Protein AF-A0A371GLZ7-F1 (afdb_monomer_lite)

Secondary structure (DSSP, 8-state):
-HHHHHHHHHHHHHHHHHHHHHH-HHHHHHHHHHHHHHT-SSPPP-HHHHTT-HHHHHHHHHHHHHS-SSSSPSPEE-SS-EEETTEEEPTT-EE---HHHHHT-TTTSSSTTS--GGGGGSS--------HHHHHHHHHHHHHHHHHHHHHHHHTTS-----PPP-PPPBTTTBTHHHH-S-HHHHHHHHHHHH-SEEEEEETTEEEEEE--TTT--

pLDDT: mean 82.97, std 12.97, range [40.31, 97.94]

Structure (mmCIF, N/CA/C/O backbone):
data_AF-A0A371GLZ7-F1
#
_entry.id   AF-A0A371GLZ7-F1
#
loop_
_atom_site.group_PDB
_atom_site.id
_atom_site.type_symbol
_atom_site.label_atom_id
_atom_site.label_alt_id
_atom_site.label_comp_id
_atom_site.label_asym_id
_atom_site.label_entity_id
_atom_site.label_seq_id
_atom_site.pdbx_PDB_ins_code
_atom_site.Cartn_x
_atom_site.Cartn_y
_atom_site.Cartn_z
_atom_site.occupancy
_atom_site.B_iso_or_equiv
_atom_site.auth_seq_id
_atom_site.auth_comp_id
_atom_site.auth_asym_id
_atom_site.auth_atom_id
_atom_site.pdbx_PDB_model_num
ATOM 1 N N . ASP A 1 1 ? 2.679 9.151 -14.944 1.00 66.88 1 ASP A N 1
ATOM 2 C CA . ASP A 1 1 ? 2.854 8.037 -13.988 1.00 66.88 1 ASP A CA 1
ATOM 3 C C . ASP A 1 1 ? 2.387 8.378 -12.578 1.00 66.88 1 ASP A C 1
ATOM 5 O O . ASP A 1 1 ? 1.474 7.714 -12.116 1.00 66.88 1 ASP A O 1
ATOM 9 N N . LEU A 1 2 ? 2.895 9.437 -11.928 1.00 75.50 2 LEU A N 1
ATOM 10 C CA . LEU A 1 2 ? 2.521 9.785 -10.540 1.00 75.50 2 LEU A CA 1
ATOM 11 C C . LEU A 1 2 ? 1.005 9.932 -10.293 1.00 75.50 2 LEU A C 1
ATOM 13 O O . LEU A 1 2 ? 0.488 9.357 -9.343 1.00 75.50 2 LEU A O 1
ATOM 17 N N . PHE A 1 3 ? 0.289 10.674 -11.146 1.00 75.44 3 PHE A N 1
ATOM 18 C CA . PHE A 1 3 ? -1.157 10.888 -10.979 1.00 75.44 3 PHE A CA 1
ATOM 19 C C . PHE A 1 3 ? -1.966 9.595 -11.093 1.00 75.44 3 PHE A C 1
ATOM 21 O O . PHE A 1 3 ? -2.844 9.350 -10.276 1.00 75.44 3 PHE A O 1
ATOM 28 N N . VAL A 1 4 ? -1.641 8.760 -12.081 1.00 74.44 4 VAL A N 1
ATOM 29 C CA . VAL A 1 4 ? -2.331 7.483 -12.301 1.00 74.44 4 VAL A CA 1
ATOM 30 C C . VAL A 1 4 ? -2.062 6.535 -11.132 1.00 74.44 4 VAL A C 1
ATOM 32 O O . VAL A 1 4 ? -2.996 5.984 -10.564 1.00 74.44 4 VAL A O 1
ATOM 35 N N . ALA A 1 5 ? -0.798 6.423 -10.705 1.00 78.81 5 ALA A N 1
ATOM 36 C CA . ALA A 1 5 ? -0.421 5.577 -9.578 1.00 78.81 5 ALA A CA 1
ATOM 37 C C . ALA A 1 5 ? -1.073 6.020 -8.259 1.00 78.81 5 ALA A C 1
ATOM 39 O O . ALA A 1 5 ? -1.459 5.172 -7.470 1.00 78.81 5 ALA A O 1
ATOM 40 N N . GLY A 1 6 ? -1.204 7.328 -8.016 1.00 81.88 6 GLY A N 1
ATOM 41 C CA . GLY A 1 6 ? -1.771 7.850 -6.774 1.00 81.88 6 GLY A CA 1
ATOM 42 C C . GLY A 1 6 ? -3.295 7.762 -6.691 1.00 81.88 6 GLY A C 1
ATOM 43 O O . GLY A 1 6 ? -3.815 7.510 -5.609 1.00 81.88 6 GLY A O 1
ATOM 44 N N . ILE A 1 7 ? -4.024 7.967 -7.794 1.00 84.06 7 ILE A N 1
ATOM 45 C CA . ILE A 1 7 ? -5.497 8.040 -7.776 1.00 84.06 7 ILE A CA 1
ATOM 46 C C . ILE A 1 7 ? -6.115 6.663 -7.524 1.00 84.06 7 ILE A C 1
ATOM 48 O O . ILE A 1 7 ? -6.867 6.494 -6.563 1.00 84.06 7 ILE A O 1
ATOM 52 N N . ASP A 1 8 ? -5.769 5.673 -8.346 1.00 80.50 8 ASP A N 1
ATOM 53 C CA . ASP A 1 8 ? -6.450 4.376 -8.317 1.00 80.50 8 ASP A CA 1
ATOM 54 C C . ASP A 1 8 ? -6.173 3.625 -7.006 1.00 80.50 8 ASP A C 1
ATOM 56 O O . ASP A 1 8 ? -7.085 3.069 -6.387 1.00 80.50 8 ASP A O 1
ATOM 60 N N . THR A 1 9 ? -4.926 3.662 -6.518 1.00 88.94 9 THR A N 1
ATOM 61 C CA . THR A 1 9 ? -4.550 2.947 -5.291 1.00 88.94 9 THR A CA 1
ATOM 62 C C . THR A 1 9 ? -5.148 3.584 -4.043 1.00 88.94 9 THR A C 1
ATOM 64 O O . THR A 1 9 ? -5.581 2.866 -3.140 1.00 88.94 9 THR A O 1
ATOM 67 N N . THR A 1 10 ? -5.185 4.919 -3.964 1.00 91.00 10 THR A N 1
ATOM 68 C CA . THR A 1 10 ? -5.733 5.611 -2.787 1.00 91.00 10 THR A CA 1
ATOM 69 C C . THR A 1 10 ? -7.249 5.498 -2.738 1.00 91.00 10 THR A C 1
ATOM 71 O O . THR A 1 10 ? -7.782 5.186 -1.674 1.00 91.00 10 THR A O 1
ATOM 74 N N . SER A 1 11 ? -7.937 5.653 -3.876 1.00 91.31 11 SER A N 1
ATOM 75 C CA . SER A 1 11 ? -9.394 5.507 -3.955 1.00 91.31 11 SER A CA 1
ATOM 76 C C . SER A 1 11 ? -9.843 4.110 -3.520 1.00 91.31 11 SER A C 1
ATOM 78 O O . SER A 1 11 ? -10.695 3.995 -2.642 1.00 91.31 11 SER A O 1
ATOM 80 N N . SER A 1 12 ? -9.215 3.057 -4.057 1.00 92.00 12 SER A N 1
ATOM 81 C CA . SER A 1 12 ? -9.498 1.666 -3.670 1.00 92.00 12 SER A CA 1
ATOM 82 C C . SER A 1 12 ? -9.239 1.417 -2.179 1.00 92.00 12 SER A C 1
ATOM 84 O O . SER A 1 12 ? -10.060 0.818 -1.487 1.00 92.00 12 SER A O 1
ATOM 86 N N . THR A 1 13 ? -8.136 1.949 -1.638 1.00 94.31 13 THR A N 1
ATOM 87 C CA . THR A 1 13 ? -7.822 1.806 -0.206 1.00 94.31 13 THR A CA 1
ATOM 88 C C . THR A 1 13 ? -8.896 2.451 0.673 1.00 94.31 13 THR A C 1
ATOM 90 O O . THR A 1 13 ? -9.358 1.834 1.630 1.00 94.31 13 THR A O 1
ATOM 93 N N . VAL A 1 14 ? -9.319 3.680 0.360 1.00 95.62 14 VAL A N 1
ATOM 94 C CA . VAL A 1 14 ? -10.354 4.389 1.130 1.00 95.62 14 VAL A CA 1
ATOM 95 C C . VAL A 1 14 ? -11.698 3.665 1.049 1.00 95.62 14 VAL A C 1
ATOM 97 O O . VAL A 1 14 ? -12.383 3.544 2.065 1.00 95.62 14 VAL A O 1
ATOM 100 N N . GLU A 1 15 ? -12.061 3.147 -0.125 1.00 97.06 15 GLU A N 1
ATOM 101 C CA . GLU A 1 15 ? -13.273 2.346 -0.313 1.00 97.06 15 GLU A CA 1
ATOM 102 C C . GLU A 1 15 ? -13.281 1.117 0.607 1.00 97.06 15 GLU A C 1
ATOM 104 O O . GLU A 1 15 ? -14.244 0.909 1.350 1.00 97.06 15 GLU A O 1
ATOM 109 N N . TRP A 1 16 ? -12.186 0.353 0.636 1.00 97.69 16 TRP A N 1
ATOM 110 C CA . TRP A 1 16 ? -12.063 -0.816 1.507 1.00 97.69 16 TRP A CA 1
ATOM 111 C C . TRP A 1 16 ? -12.047 -0.461 2.993 1.00 97.69 16 TRP A C 1
ATOM 113 O O . TRP A 1 16 ? -12.702 -1.153 3.772 1.00 97.69 16 TRP A O 1
ATOM 123 N N . ILE A 1 17 ? -11.384 0.632 3.393 1.00 97.62 17 ILE A N 1
ATOM 124 C CA . ILE A 1 17 ? -11.418 1.115 4.785 1.00 97.62 17 ILE A CA 1
ATOM 125 C C . ILE A 1 17 ? -12.871 1.354 5.204 1.00 97.62 17 ILE A C 1
ATOM 127 O O . ILE A 1 17 ? -13.313 0.881 6.252 1.00 97.62 17 ILE A O 1
ATOM 131 N N . MET A 1 18 ? -13.634 2.071 4.377 1.00 97.56 18 MET A N 1
ATOM 132 C CA . MET A 1 18 ? -15.034 2.369 4.667 1.00 97.56 18 MET A CA 1
ATOM 133 C C . MET A 1 18 ? -15.889 1.101 4.694 1.00 97.56 18 MET A C 1
ATOM 135 O O . MET A 1 18 ? -16.707 0.944 5.601 1.00 97.56 18 MET A O 1
ATOM 139 N N . ALA A 1 19 ? -15.683 0.177 3.754 1.00 97.75 19 ALA A N 1
ATOM 140 C CA . ALA A 1 19 ? -16.401 -1.092 3.714 1.00 97.75 19 ALA A CA 1
ATOM 141 C C . ALA A 1 19 ? -16.150 -1.941 4.972 1.00 97.75 19 ALA A C 1
ATOM 143 O O . ALA A 1 19 ? -17.104 -2.444 5.568 1.00 97.75 19 ALA A O 1
ATOM 144 N N . GLU A 1 20 ? -14.897 -2.069 5.415 1.00 97.94 20 GLU A N 1
ATOM 145 C CA . GLU A 1 20 ? -14.548 -2.847 6.608 1.00 97.94 20 GLU A CA 1
ATOM 146 C C . GLU A 1 20 ? -15.048 -2.192 7.897 1.00 97.94 20 GLU A C 1
ATOM 148 O O . GLU A 1 20 ? -15.603 -2.872 8.760 1.00 97.94 20 GLU A O 1
ATOM 153 N N . LEU A 1 21 ? -14.949 -0.867 8.025 1.00 97.94 21 LEU A N 1
ATOM 154 C CA . LEU A 1 21 ? -15.475 -0.158 9.194 1.00 97.94 21 LEU A CA 1
ATOM 155 C C . LEU A 1 21 ? -17.004 -0.242 9.295 1.00 97.94 21 LEU A C 1
ATOM 157 O O . LEU A 1 21 ? -17.537 -0.357 10.397 1.00 97.94 21 LEU A O 1
ATOM 161 N N . LEU A 1 22 ? -17.721 -0.204 8.168 1.00 97.38 22 LEU A N 1
ATOM 162 C CA . LEU A 1 22 ? -19.179 -0.362 8.153 1.00 97.38 22 LEU A CA 1
ATOM 163 C C . LEU A 1 22 ? -19.615 -1.796 8.481 1.00 97.38 22 LEU A C 1
ATOM 165 O O . LEU A 1 22 ? -20.665 -1.981 9.096 1.00 97.38 22 LEU A O 1
ATOM 169 N N . ARG A 1 23 ? -18.815 -2.803 8.111 1.00 97.31 23 ARG A N 1
ATOM 170 C CA . ARG A 1 23 ? -19.047 -4.211 8.477 1.00 97.31 23 ARG A CA 1
ATOM 171 C C . ARG A 1 23 ? -18.706 -4.514 9.938 1.00 97.31 23 ARG A C 1
ATOM 173 O O . ARG A 1 23 ? -19.299 -5.425 10.507 1.00 97.31 23 ARG A O 1
ATOM 180 N N . ASN A 1 24 ? -17.801 -3.744 10.543 1.00 97.81 24 ASN A N 1
ATOM 181 C CA . ASN A 1 24 ? -17.311 -3.937 11.909 1.00 97.81 24 ASN A CA 1
ATOM 182 C C . ASN A 1 24 ? -17.623 -2.702 12.788 1.00 97.81 24 ASN A C 1
ATOM 184 O O . ASN A 1 24 ? -16.745 -1.869 13.053 1.00 97.81 24 ASN A O 1
ATOM 188 N N . PRO A 1 25 ? -18.884 -2.538 13.240 1.00 97.38 25 PRO A N 1
ATOM 189 C CA . PRO A 1 25 ? -19.345 -1.322 13.916 1.00 97.38 25 PRO A CA 1
ATOM 190 C C . PRO A 1 25 ? -18.650 -1.055 15.260 1.00 97.38 25 PRO A C 1
ATOM 192 O O . PRO A 1 25 ? -18.531 0.101 15.671 1.00 97.38 25 PRO A O 1
ATOM 195 N N . ASP A 1 26 ? -18.159 -2.092 15.938 1.00 97.75 26 ASP A N 1
ATOM 196 C CA . ASP A 1 26 ? -17.345 -1.986 17.151 1.00 97.75 26 ASP A CA 1
ATOM 197 C C . ASP A 1 26 ? -16.009 -1.274 16.874 1.00 97.75 26 ASP A C 1
ATOM 199 O O . ASP A 1 26 ? -15.606 -0.384 17.630 1.00 97.75 26 ASP A O 1
ATOM 203 N N . LYS A 1 27 ? -15.359 -1.592 15.747 1.00 97.75 27 LYS A N 1
ATOM 204 C CA . LYS A 1 27 ? -14.117 -0.942 15.305 1.00 97.75 27 LYS A CA 1
ATOM 205 C C . LYS A 1 27 ? -14.375 0.505 14.917 1.00 97.75 27 LYS A C 1
ATOM 207 O O . LYS A 1 27 ? -13.630 1.388 15.335 1.00 97.75 27 LYS A O 1
ATOM 212 N N . LEU A 1 28 ? -15.468 0.780 14.205 1.00 97.19 28 LEU A N 1
ATOM 213 C CA . LEU A 1 28 ? -15.865 2.152 13.885 1.00 97.19 28 LEU A CA 1
ATOM 214 C C . LEU A 1 28 ? -16.138 2.983 15.149 1.00 97.19 28 LEU A C 1
ATOM 216 O O . LEU A 1 28 ? -15.710 4.135 15.237 1.00 97.19 28 LEU A O 1
ATOM 220 N N . ALA A 1 29 ? -16.816 2.414 16.149 1.00 97.25 29 ALA A N 1
ATOM 221 C CA . ALA A 1 29 ? -17.057 3.086 17.424 1.00 97.25 29 ALA A CA 1
ATOM 222 C C . ALA A 1 29 ? -15.746 3.385 18.169 1.00 97.25 29 ALA A C 1
ATOM 224 O O . ALA A 1 29 ? -15.570 4.488 18.692 1.00 97.25 29 ALA A O 1
ATOM 225 N N . LYS A 1 30 ? -14.802 2.439 18.169 1.00 96.62 30 LYS A N 1
ATOM 226 C CA . LYS A 1 30 ? -13.468 2.613 18.758 1.00 96.62 30 LYS A CA 1
ATOM 227 C C . LYS A 1 30 ? -12.650 3.691 18.0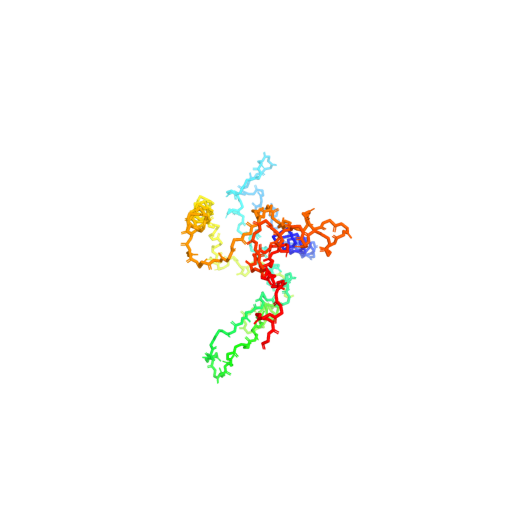43 1.00 96.62 30 LYS A C 1
ATOM 229 O O . LYS A 1 30 ? -12.067 4.534 18.716 1.00 96.62 30 LYS A O 1
ATOM 234 N N . LEU A 1 31 ? -12.679 3.725 16.711 1.00 94.88 31 LEU A N 1
ATOM 235 C CA . LEU A 1 31 ? -12.018 4.757 15.909 1.00 94.88 31 LEU A CA 1
ATOM 236 C C . LEU A 1 31 ? -12.592 6.151 16.184 1.00 94.88 31 LEU A C 1
ATOM 238 O O . LEU A 1 31 ? -11.846 7.102 16.394 1.00 94.88 31 LEU A O 1
ATOM 242 N N . ARG A 1 32 ? -13.923 6.274 16.257 1.00 93.81 32 ARG A N 1
ATOM 243 C CA . ARG A 1 32 ? -14.580 7.533 16.648 1.00 93.81 32 ARG A CA 1
ATOM 244 C C . ARG A 1 32 ? -14.166 7.973 18.049 1.00 93.81 32 ARG A C 1
ATOM 246 O O . ARG A 1 32 ? -13.929 9.156 18.268 1.00 93.81 32 ARG A O 1
ATOM 253 N N . LYS A 1 33 ? -14.078 7.032 18.993 1.00 94.69 33 LYS A N 1
ATOM 254 C CA . LYS A 1 33 ? -13.634 7.316 20.359 1.00 94.69 33 LYS A CA 1
ATOM 255 C C . LYS A 1 33 ? -12.200 7.851 20.382 1.00 94.69 33 LYS A C 1
ATOM 257 O O . LYS A 1 33 ? -11.989 8.877 21.016 1.00 94.69 33 LYS A O 1
ATOM 262 N N . GLU A 1 34 ? -11.263 7.211 19.678 1.00 93.44 34 GLU A N 1
ATOM 263 C CA . GLU A 1 34 ? -9.883 7.710 19.549 1.00 93.44 34 GLU A CA 1
ATOM 264 C C . GLU A 1 34 ? -9.869 9.134 18.982 1.00 93.44 34 GLU A C 1
ATOM 266 O O . GLU A 1 34 ? -9.277 10.033 19.573 1.00 93.44 34 GLU A O 1
ATOM 271 N N . PHE A 1 35 ? -10.599 9.365 17.889 1.00 91.12 35 PHE A N 1
ATOM 272 C CA . PHE A 1 35 ? -10.669 10.678 17.255 1.00 91.12 35 PHE A CA 1
ATOM 273 C C . PHE A 1 35 ? -11.133 11.774 18.229 1.00 91.12 35 PHE A C 1
ATOM 275 O O . PHE A 1 35 ? -10.500 12.822 18.346 1.00 91.12 35 PHE A O 1
ATOM 282 N N . PHE A 1 36 ? -12.214 11.530 18.976 1.00 90.62 36 PHE A N 1
ATOM 283 C CA . PHE A 1 36 ? -12.714 12.502 19.951 1.00 90.62 36 PHE A CA 1
ATOM 284 C C . PHE A 1 36 ? -11.776 12.707 21.145 1.00 90.62 36 PHE A C 1
ATOM 286 O O . PHE A 1 36 ? -11.796 13.791 21.725 1.00 90.62 36 PHE A O 1
ATOM 293 N N . GLN A 1 37 ? -10.987 11.698 21.520 1.00 90.12 37 GLN A N 1
ATOM 294 C CA . GLN A 1 37 ? -10.038 11.781 22.631 1.00 90.12 37 GLN A CA 1
ATOM 295 C C . GLN A 1 37 ? -8.772 12.559 22.259 1.00 90.12 37 GLN A C 1
ATOM 297 O O . GLN A 1 37 ? -8.344 13.407 23.036 1.00 90.12 37 GLN A O 1
ATOM 302 N N . GLU A 1 38 ? -8.205 12.307 21.078 1.00 87.12 38 GLU A N 1
ATOM 303 C CA . GLU A 1 38 ? -6.916 12.884 20.671 1.00 87.12 38 GLU A CA 1
ATOM 304 C C . GLU A 1 38 ? -7.037 14.273 20.028 1.00 87.12 38 GLU A C 1
ATOM 306 O O . GLU A 1 38 ? -6.110 15.081 20.121 1.00 87.12 38 GLU A O 1
ATOM 311 N N . ILE A 1 39 ? -8.161 14.560 19.359 1.00 85.25 39 ILE A N 1
ATOM 312 C CA . ILE A 1 39 ? -8.335 15.780 18.548 1.00 85.25 39 ILE A CA 1
ATOM 313 C C . ILE A 1 39 ? -9.423 16.704 19.112 1.00 85.25 39 ILE A C 1
ATOM 315 O O . ILE A 1 39 ? -9.261 17.922 19.099 1.00 85.25 39 ILE A O 1
ATOM 319 N N . GLY A 1 40 ? -10.523 16.155 19.633 1.00 81.38 40 GLY A N 1
ATOM 320 C CA . GLY A 1 40 ? -11.681 16.941 20.080 1.00 81.38 40 GLY A CA 1
ATOM 321 C C . GLY A 1 40 ? -12.663 17.302 18.951 1.00 81.38 40 GLY A C 1
ATOM 322 O O . GLY A 1 40 ? -12.476 16.942 17.793 1.00 81.38 40 GLY A O 1
ATOM 323 N N . LYS A 1 41 ? -13.779 17.964 19.300 1.00 73.62 41 LYS A N 1
ATOM 324 C CA . LYS A 1 41 ? -14.950 18.136 18.410 1.00 73.62 41 LYS A CA 1
ATOM 325 C C . LYS A 1 41 ? -14.807 19.222 17.333 1.00 73.62 41 LYS A C 1
ATOM 327 O O . LYS A 1 41 ? -15.446 19.093 16.297 1.00 73.62 41 LYS A O 1
ATOM 332 N N . ASP A 1 42 ? -13.974 20.237 17.568 1.00 71.88 42 ASP A N 1
ATOM 333 C CA . ASP A 1 42 ? -13.931 21.473 16.763 1.00 71.88 42 ASP A CA 1
ATOM 334 C C . ASP A 1 42 ? -12.508 21.863 16.312 1.00 71.88 42 ASP A C 1
ATOM 336 O O . ASP A 1 42 ? -12.223 23.025 16.023 1.00 71.88 42 ASP A O 1
ATOM 340 N N . VAL A 1 43 ? -11.586 20.897 16.254 1.00 75.12 43 VAL A N 1
ATOM 341 C CA . VAL A 1 43 ? -10.204 21.136 15.815 1.00 75.12 43 VAL A CA 1
ATOM 342 C C . VAL A 1 43 ? -10.057 20.782 14.339 1.00 75.12 43 VAL A C 1
ATOM 344 O O . VAL A 1 43 ? -10.491 19.725 13.879 1.00 75.12 43 VAL A O 1
ATOM 347 N N . LYS A 1 44 ? -9.413 21.673 13.581 1.00 80.06 44 LYS A N 1
ATOM 348 C CA . LYS A 1 44 ? -9.034 21.400 12.195 1.00 80.06 44 LYS A CA 1
ATOM 349 C C . LYS A 1 44 ? -7.981 20.288 12.178 1.00 80.06 44 LYS A C 1
ATOM 351 O O . LYS A 1 44 ? -6.939 20.407 12.817 1.00 80.06 44 LYS A O 1
ATOM 356 N N . LEU A 1 45 ? -8.257 19.207 11.450 1.00 80.50 45 LEU A N 1
ATOM 357 C CA . LEU A 1 45 ? -7.298 18.119 11.281 1.00 80.50 45 LEU A CA 1
ATOM 358 C C . LEU A 1 45 ? -6.074 18.631 10.507 1.00 80.50 45 LEU A C 1
ATOM 360 O O . LEU A 1 45 ? -6.211 19.227 9.440 1.00 80.50 45 LEU A O 1
ATOM 364 N N . GLU A 1 46 ? -4.889 18.371 11.049 1.00 81.50 46 GLU A N 1
ATOM 365 C CA . GLU A 1 46 ? -3.594 18.708 10.457 1.00 81.50 46 GLU A CA 1
ATOM 366 C C . GLU A 1 46 ? -2.718 17.453 10.506 1.00 81.50 46 GLU A C 1
ATOM 368 O O . GLU A 1 46 ? -2.945 16.572 11.337 1.00 81.50 46 GLU A O 1
ATOM 373 N N . GLU A 1 47 ? -1.716 17.358 9.632 1.00 76.00 47 GLU A N 1
ATOM 374 C CA . GLU A 1 47 ? -0.840 16.181 9.534 1.00 76.00 47 GLU A CA 1
ATOM 375 C C . GLU A 1 47 ? -0.227 15.719 10.873 1.00 76.00 47 GLU A C 1
ATOM 377 O O . GLU A 1 47 ? -0.247 14.513 11.133 1.00 76.00 47 GLU A O 1
ATOM 382 N N . PRO A 1 48 ? 0.227 16.607 11.785 1.00 78.19 48 PRO A N 1
ATOM 383 C CA . PRO A 1 48 ? 0.793 16.180 13.067 1.00 78.19 48 PRO A CA 1
ATOM 384 C C . PRO A 1 48 ? -0.212 15.443 13.960 1.00 78.19 48 PRO A C 1
ATOM 386 O O . PRO A 1 48 ? 0.179 14.633 14.800 1.00 78.19 48 PRO A O 1
ATOM 389 N N . HIS A 1 49 ? -1.512 15.702 13.792 1.00 80.00 49 HIS A N 1
ATOM 390 C CA . HIS A 1 49 ? -2.565 15.025 14.547 1.00 80.00 49 HIS A CA 1
ATOM 391 C C . HIS A 1 49 ? -2.724 13.560 14.119 1.00 80.00 49 HIS A C 1
ATOM 393 O O . HIS A 1 49 ? -3.060 12.722 14.951 1.00 80.00 49 HIS A O 1
ATOM 399 N N . ILE A 1 50 ? -2.428 13.226 12.858 1.00 79.50 50 ILE A N 1
ATOM 400 C CA . ILE A 1 50 ? -2.551 11.860 12.320 1.00 79.50 50 ILE A CA 1
ATOM 401 C C . ILE A 1 50 ? -1.595 10.898 13.039 1.00 79.50 50 ILE A C 1
ATOM 403 O O . ILE A 1 50 ? -1.934 9.735 13.263 1.00 79.50 50 ILE A O 1
ATOM 407 N N . LEU A 1 51 ? -0.429 11.392 13.468 1.00 80.88 51 LEU A N 1
ATOM 408 C CA . LEU A 1 51 ? 0.553 10.602 14.215 1.00 80.88 51 LEU A CA 1
ATOM 409 C C . LEU A 1 51 ? 0.025 10.132 15.580 1.00 80.88 51 LEU A C 1
ATOM 411 O O . LEU A 1 51 ? 0.447 9.086 16.057 1.00 80.88 51 LEU A O 1
ATOM 415 N N . LYS A 1 52 ? -0.926 10.862 16.178 1.00 84.19 52 LYS A N 1
ATOM 416 C CA . LYS A 1 52 ? -1.552 10.499 17.462 1.00 84.19 52 LYS A CA 1
ATOM 417 C C . LYS A 1 52 ? -2.658 9.451 17.320 1.00 84.19 52 LYS A C 1
ATOM 419 O O . LYS A 1 52 ? -2.995 8.780 18.288 1.00 84.19 52 LYS A O 1
ATOM 424 N N . LEU A 1 53 ? -3.220 9.292 16.120 1.00 89.44 53 LEU A N 1
ATOM 425 C CA . LEU A 1 53 ? -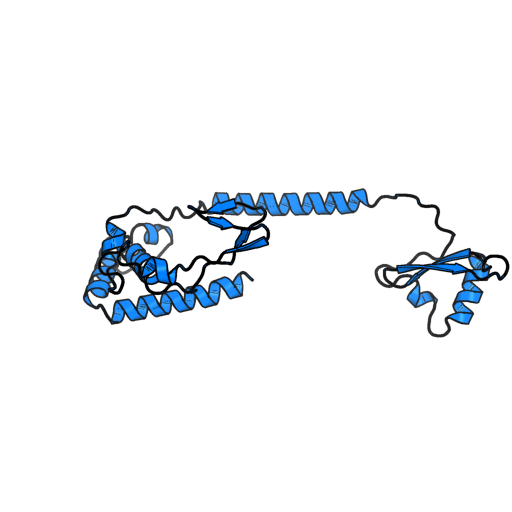4.322 8.367 15.850 1.00 89.44 53 LEU A CA 1
ATOM 426 C C . LEU A 1 53 ? -3.799 6.952 15.561 1.00 89.44 53 LEU A C 1
ATOM 428 O O . LEU A 1 53 ? -3.816 6.468 14.426 1.00 89.44 53 LEU A O 1
ATOM 432 N N . SER A 1 54 ? -3.287 6.293 16.597 1.00 91.50 54 SER A N 1
ATOM 433 C CA . SER A 1 54 ? -2.688 4.955 16.518 1.00 91.50 54 SER A CA 1
ATOM 434 C C . SER A 1 54 ? -3.635 3.887 15.951 1.00 91.50 54 SER A C 1
ATOM 436 O O . SER A 1 54 ? -3.235 3.043 15.146 1.00 91.50 54 SER A O 1
ATOM 438 N N . PHE A 1 55 ? -4.914 3.935 16.315 1.00 94.00 55 PHE A N 1
ATOM 439 C CA . PHE A 1 55 ? -5.935 3.007 15.867 1.00 94.00 55 PHE A CA 1
ATOM 440 C C . PHE A 1 55 ? -6.372 3.310 14.438 1.00 94.00 55 PHE A C 1
ATOM 442 O O . PHE A 1 55 ? -6.580 2.369 13.675 1.00 94.00 55 PHE A O 1
ATOM 449 N N . LEU A 1 56 ? -6.427 4.582 14.025 1.00 93.31 56 LEU A N 1
ATOM 450 C CA . LEU A 1 56 ? -6.579 4.928 12.607 1.00 93.31 56 LEU A CA 1
ATOM 451 C C . LEU A 1 56 ? -5.452 4.319 11.766 1.00 93.31 56 LEU A C 1
ATOM 453 O O . LEU A 1 56 ? -5.718 3.684 10.746 1.00 93.31 56 LEU A O 1
ATOM 457 N N . GLN A 1 57 ? -4.199 4.465 12.198 1.00 91.75 57 GLN A N 1
ATOM 458 C CA . GLN A 1 57 ? -3.060 3.869 11.497 1.00 91.75 57 GLN A CA 1
ATOM 459 C C . GLN A 1 57 ? -3.161 2.341 11.457 1.00 91.75 57 GLN A C 1
ATOM 461 O O . GLN A 1 57 ? -2.889 1.730 10.425 1.00 91.75 57 GLN A O 1
ATOM 466 N N . ALA A 1 58 ? -3.596 1.718 12.553 1.00 93.75 58 ALA A N 1
ATOM 467 C CA . ALA A 1 58 ? -3.825 0.282 12.619 1.00 93.75 58 ALA A CA 1
ATOM 468 C C . ALA A 1 58 ? -4.940 -0.181 11.662 1.00 93.75 58 ALA A C 1
ATOM 470 O O . ALA A 1 58 ? -4.789 -1.205 11.003 1.00 93.75 58 ALA A O 1
ATOM 471 N N . VAL A 1 59 ? -6.023 0.592 11.525 1.00 95.69 59 VAL A N 1
ATOM 472 C CA . VAL A 1 59 ? -7.109 0.349 10.557 1.00 95.69 59 VAL A CA 1
ATOM 473 C C . VAL A 1 59 ? -6.590 0.413 9.122 1.00 95.69 59 VAL A C 1
ATOM 475 O O . VAL A 1 59 ? -6.903 -0.467 8.320 1.00 95.69 59 VAL A O 1
ATOM 478 N N . VAL A 1 60 ? -5.769 1.414 8.794 1.00 94.38 60 VAL A N 1
ATOM 479 C CA . VAL A 1 60 ? -5.152 1.533 7.464 1.00 94.38 60 VAL A CA 1
ATOM 480 C C . VAL A 1 60 ? -4.235 0.337 7.191 1.00 94.38 60 VAL A C 1
ATOM 482 O O . VAL A 1 60 ? -4.351 -0.289 6.139 1.00 94.38 60 VAL A O 1
ATOM 485 N N . LYS A 1 61 ? -3.368 -0.026 8.145 1.00 92.69 61 LYS A N 1
ATOM 486 C CA . LYS A 1 61 ? -2.455 -1.178 8.036 1.00 92.69 61 LYS A CA 1
ATOM 487 C C . LYS A 1 61 ? -3.213 -2.497 7.845 1.00 92.69 61 LYS A C 1
ATOM 489 O O . LYS A 1 61 ? -2.875 -3.258 6.943 1.00 92.69 61 LYS A O 1
ATOM 494 N N . GLU A 1 62 ? -4.260 -2.741 8.632 1.00 95.38 62 GLU A N 1
ATOM 495 C CA . GLU A 1 62 ? -5.095 -3.946 8.507 1.00 95.38 62 GLU A CA 1
ATOM 496 C C . GLU A 1 62 ? -5.821 -3.994 7.166 1.00 95.38 62 GLU A C 1
ATOM 498 O O . GLU A 1 62 ? -5.867 -5.041 6.522 1.00 95.38 62 GLU A O 1
ATOM 503 N N . THR A 1 63 ? -6.331 -2.850 6.701 1.00 95.50 63 THR A N 1
ATOM 504 C CA . THR A 1 63 ? -6.993 -2.780 5.396 1.00 95.50 63 THR A CA 1
ATOM 505 C C . THR A 1 63 ? -6.016 -3.088 4.270 1.00 95.50 63 THR A C 1
ATOM 507 O O . THR A 1 63 ? -6.359 -3.854 3.384 1.00 95.50 63 THR A O 1
ATOM 510 N N . LEU A 1 64 ? -4.791 -2.558 4.304 1.00 93.25 64 LEU A N 1
ATOM 511 C CA . LEU A 1 64 ? -3.774 -2.860 3.290 1.00 93.25 64 LEU A CA 1
ATOM 512 C C . LEU A 1 64 ? -3.282 -4.314 3.353 1.00 93.25 64 LEU A C 1
ATOM 514 O O . LEU A 1 64 ? -2.889 -4.863 2.327 1.00 93.25 64 LEU A O 1
ATOM 518 N N . CYS A 1 65 ? -3.313 -4.938 4.534 1.00 93.19 65 CYS A N 1
ATOM 519 C CA . CYS A 1 65 ? -2.989 -6.354 4.705 1.00 93.19 65 CYS A CA 1
ATOM 520 C C . CYS A 1 65 ? -4.044 -7.254 4.036 1.00 93.19 65 CYS A C 1
ATOM 522 O O . CYS A 1 65 ? -3.706 -8.159 3.271 1.00 93.19 65 CYS A O 1
ATOM 524 N N . LEU A 1 66 ? -5.330 -6.969 4.268 1.00 94.12 66 LEU A N 1
ATOM 525 C CA . LEU A 1 66 ? -6.438 -7.736 3.694 1.00 94.12 66 LEU A CA 1
ATOM 526 C C . LEU A 1 66 ? -6.707 -7.382 2.230 1.00 94.12 66 LEU A C 1
ATOM 528 O O . LEU A 1 66 ? -6.936 -8.262 1.404 1.00 94.12 66 LEU A O 1
ATOM 532 N N . HIS A 1 67 ? -6.662 -6.105 1.885 1.00 94.56 67 HIS A N 1
ATOM 533 C CA . HIS A 1 67 ? -7.103 -5.566 0.601 1.00 94.56 67 HIS A CA 1
ATOM 534 C C . HIS A 1 67 ? -6.004 -4.703 -0.029 1.00 94.56 67 HIS A C 1
ATOM 536 O O . HIS A 1 67 ? -6.197 -3.501 -0.227 1.00 94.56 67 HIS A O 1
ATOM 542 N N . PRO A 1 68 ? -4.827 -5.280 -0.346 1.00 92.50 68 PRO A N 1
ATOM 543 C CA . PRO A 1 68 ? -3.789 -4.526 -1.031 1.00 92.50 68 PRO A CA 1
ATOM 544 C C . PRO A 1 68 ? -4.317 -4.072 -2.406 1.00 92.50 68 PRO A C 1
ATOM 546 O O . PRO A 1 68 ? -4.869 -4.896 -3.141 1.00 92.50 68 PRO A O 1
ATOM 549 N N . PRO A 1 69 ? -4.126 -2.797 -2.806 1.00 89.69 69 PRO A N 1
ATOM 550 C CA . PRO A 1 69 ? -4.627 -2.287 -4.088 1.00 89.69 69 PRO A CA 1
ATOM 551 C C . PRO A 1 69 ? -4.098 -3.030 -5.324 1.00 89.69 69 PRO A C 1
ATOM 553 O O . PRO A 1 69 ? -4.697 -2.955 -6.393 1.00 89.69 69 PRO A O 1
ATOM 556 N N . GLY A 1 70 ? -2.981 -3.748 -5.186 1.00 87.94 70 GLY A N 1
ATOM 557 C CA . GLY A 1 70 ? -2.427 -4.627 -6.209 1.00 87.94 70 GLY A CA 1
ATOM 558 C C . GLY A 1 70 ? -2.149 -6.022 -5.655 1.00 87.94 70 GLY A C 1
ATOM 559 O O . GLY A 1 70 ? -1.692 -6.173 -4.524 1.00 87.94 70 GLY A O 1
ATOM 560 N N . LEU A 1 71 ? -2.386 -7.047 -6.480 1.00 86.56 71 LEU A N 1
ATOM 561 C CA . LEU A 1 71 ? -2.080 -8.443 -6.140 1.00 86.56 71 LEU A CA 1
ATOM 562 C C . LEU A 1 71 ? -0.572 -8.657 -5.911 1.00 86.56 71 LEU A C 1
ATOM 564 O O . LEU A 1 71 ? -0.169 -9.377 -4.996 1.00 86.56 71 LEU A O 1
ATOM 568 N N . PHE A 1 72 ? 0.243 -8.001 -6.741 1.00 90.62 72 PHE A N 1
ATOM 569 C CA . PHE A 1 72 ? 1.699 -8.016 -6.679 1.00 90.62 72 PHE A CA 1
ATOM 570 C C . PHE A 1 72 ? 2.248 -6.606 -6.456 1.00 90.62 72 PHE A C 1
ATOM 572 O O . PHE A 1 72 ? 1.619 -5.620 -6.844 1.00 90.62 72 PHE A O 1
ATOM 579 N N . LEU A 1 73 ? 3.455 -6.517 -5.896 1.00 88.38 73 LEU A N 1
ATOM 580 C CA . LEU A 1 73 ? 4.246 -5.285 -5.960 1.00 88.38 73 LEU A CA 1
ATOM 581 C C . LEU A 1 73 ? 4.705 -4.994 -7.395 1.00 88.38 73 LEU A C 1
ATOM 583 O O . LEU A 1 73 ? 4.568 -5.828 -8.296 1.00 88.38 73 LEU A O 1
ATOM 587 N N . ALA A 1 74 ? 5.282 -3.806 -7.593 1.00 87.25 74 ALA A N 1
ATOM 588 C CA . ALA A 1 74 ? 5.944 -3.458 -8.842 1.00 87.25 74 ALA A CA 1
ATOM 589 C C . ALA A 1 74 ? 6.934 -4.573 -9.241 1.00 87.25 74 ALA A C 1
ATOM 591 O O . ALA A 1 74 ? 7.724 -5.008 -8.399 1.00 87.25 74 ALA A O 1
ATOM 592 N N . PRO A 1 75 ? 6.895 -5.065 -10.492 1.00 90.25 75 PRO A N 1
ATOM 593 C CA . PRO A 1 75 ? 7.792 -6.125 -10.910 1.00 90.25 75 PRO A CA 1
ATOM 594 C C . PRO A 1 75 ? 9.256 -5.725 -10.761 1.00 90.25 75 PRO A C 1
ATOM 596 O O . PRO A 1 75 ? 9.672 -4.664 -11.226 1.00 90.25 75 PRO A O 1
ATOM 599 N N . HIS A 1 76 ? 10.042 -6.613 -10.167 1.00 90.31 76 HIS A N 1
ATOM 600 C CA . HIS A 1 76 ? 11.490 -6.476 -10.098 1.00 90.31 76 HIS A CA 1
ATOM 601 C C . HIS A 1 76 ? 12.144 -7.341 -11.178 1.00 90.31 76 HIS A C 1
ATOM 603 O O . HIS A 1 76 ? 11.550 -8.306 -11.663 1.00 90.31 76 HIS A O 1
ATOM 609 N N . LYS A 1 77 ? 13.374 -7.008 -11.570 1.00 92.81 77 LYS A N 1
ATOM 610 C CA . LYS A 1 77 ? 14.155 -7.784 -12.536 1.00 92.81 77 LYS A CA 1
ATOM 611 C C . LYS A 1 77 ? 15.525 -8.093 -11.947 1.00 92.81 77 LYS A C 1
ATOM 613 O O . LYS A 1 77 ? 16.161 -7.207 -11.388 1.00 92.81 77 LYS A O 1
ATOM 618 N N . CYS A 1 78 ? 15.973 -9.337 -12.075 1.00 90.88 78 CYS A N 1
ATOM 619 C CA . CYS A 1 78 ? 17.312 -9.733 -11.653 1.00 90.88 78 CYS A CA 1
ATOM 620 C C . CYS A 1 78 ? 18.363 -9.198 -12.632 1.00 90.88 78 CYS A C 1
ATOM 622 O O . CYS A 1 78 ? 18.394 -9.609 -13.796 1.00 90.88 78 CYS A O 1
ATOM 624 N N . ASP A 1 79 ? 19.251 -8.328 -12.159 1.00 91.19 79 ASP A N 1
ATOM 625 C CA . ASP A 1 79 ? 20.368 -7.809 -12.961 1.00 91.19 79 ASP A CA 1
ATOM 626 C C . ASP A 1 79 ? 21.508 -8.829 -13.118 1.00 91.19 79 ASP A C 1
ATOM 628 O O . ASP A 1 79 ? 22.274 -8.795 -14.090 1.00 91.19 79 ASP A O 1
ATOM 632 N N . GLU A 1 80 ? 21.567 -9.799 -12.208 1.00 91.38 80 GLU A N 1
ATOM 633 C CA . GLU A 1 80 ? 22.526 -10.897 -12.192 1.00 91.38 80 GLU A CA 1
ATOM 634 C C . GLU A 1 80 ? 21.902 -12.190 -11.658 1.00 91.38 80 GLU A C 1
ATOM 636 O O . GLU A 1 80 ? 20.760 -12.206 -11.199 1.00 91.38 80 GLU A O 1
ATOM 641 N N . MET A 1 81 ? 22.632 -13.297 -11.796 1.00 91.81 81 MET A N 1
ATOM 642 C CA . MET A 1 81 ? 22.199 -14.585 -11.263 1.00 91.81 81 MET A CA 1
ATOM 643 C C . MET A 1 81 ? 22.399 -14.584 -9.747 1.00 91.81 81 MET A C 1
ATOM 645 O O . MET A 1 81 ? 23.519 -14.388 -9.284 1.00 91.81 81 MET A O 1
ATOM 649 N N . ILE A 1 82 ? 21.326 -14.822 -8.996 1.00 91.69 82 ILE A N 1
ATOM 650 C CA . ILE A 1 82 ? 21.331 -14.780 -7.529 1.00 91.69 82 ILE A CA 1
ATOM 651 C C . ILE A 1 82 ? 20.667 -16.029 -6.952 1.00 91.69 82 ILE A C 1
ATOM 653 O O . ILE A 1 82 ? 19.759 -16.591 -7.562 1.00 91.69 82 ILE A O 1
ATOM 657 N N . SER A 1 83 ? 21.094 -16.459 -5.768 1.00 89.94 83 SER A N 1
ATOM 658 C CA . SER A 1 83 ? 20.403 -17.495 -4.999 1.00 89.94 83 SER A CA 1
ATOM 659 C C . SER A 1 83 ? 19.367 -16.849 -4.078 1.00 89.94 83 SER A C 1
ATOM 661 O O . SER A 1 83 ? 19.731 -16.050 -3.212 1.00 89.94 83 SER A O 1
ATOM 663 N N . ILE A 1 84 ? 18.090 -17.191 -4.243 1.00 87.75 84 ILE A N 1
ATOM 664 C CA . ILE A 1 84 ? 17.024 -16.828 -3.302 1.00 87.75 84 ILE A CA 1
ATOM 665 C C . ILE A 1 84 ? 16.613 -18.105 -2.571 1.00 87.75 84 ILE A C 1
ATOM 667 O O . ILE A 1 84 ? 16.105 -19.038 -3.195 1.00 87.75 84 ILE A O 1
ATOM 671 N N . SER A 1 85 ? 16.846 -18.145 -1.256 1.00 87.06 85 SER A N 1
ATOM 672 C CA . SER A 1 85 ? 16.728 -19.373 -0.457 1.00 87.06 85 SER A CA 1
ATOM 673 C C . SER A 1 85 ? 17.565 -20.499 -1.087 1.00 87.06 85 SER A C 1
ATOM 675 O O . SER A 1 85 ? 18.752 -20.297 -1.338 1.00 87.06 85 SER A O 1
ATOM 677 N N . ASP A 1 86 ? 16.953 -21.643 -1.400 1.00 89.81 86 ASP A N 1
ATOM 678 C CA . ASP A 1 86 ? 17.633 -22.808 -1.975 1.00 89.81 86 ASP A CA 1
ATOM 679 C C . ASP A 1 86 ? 17.587 -22.838 -3.517 1.00 89.81 86 ASP A C 1
ATOM 681 O O . ASP A 1 86 ? 17.978 -23.827 -4.139 1.00 89.81 86 ASP A O 1
ATOM 685 N N . PHE A 1 87 ? 17.101 -21.768 -4.159 1.00 90.88 87 PHE A N 1
ATOM 686 C CA . PHE A 1 87 ? 16.875 -21.722 -5.604 1.00 90.88 87 PHE A CA 1
ATOM 687 C C . PHE A 1 87 ? 17.774 -20.709 -6.311 1.00 90.88 87 PHE A C 1
ATOM 689 O O . PHE A 1 87 ? 17.939 -19.569 -5.876 1.00 90.88 87 PHE A O 1
ATOM 696 N N . MET A 1 88 ? 18.300 -21.112 -7.468 1.00 92.69 88 MET A N 1
ATOM 697 C CA . MET A 1 88 ? 19.064 -20.241 -8.360 1.00 92.69 88 MET A CA 1
ATOM 698 C C . MET A 1 88 ? 18.126 -19.488 -9.301 1.00 92.69 88 MET A C 1
ATOM 700 O O . MET A 1 88 ? 17.424 -20.091 -10.114 1.00 92.69 88 MET A O 1
ATOM 704 N N . VAL A 1 89 ? 18.150 -18.161 -9.222 1.00 93.62 89 VAL A N 1
ATOM 705 C CA . VAL A 1 89 ? 17.367 -17.270 -10.075 1.00 93.62 89 VAL A CA 1
ATOM 706 C C . VAL A 1 89 ? 18.260 -16.736 -11.195 1.00 93.62 89 VAL A C 1
ATOM 708 O O . VAL A 1 89 ? 19.292 -16.119 -10.918 1.00 93.62 89 VAL A O 1
ATOM 711 N N . PRO A 1 90 ? 17.909 -16.961 -12.473 1.00 94.06 90 PRO A N 1
ATOM 712 C CA . PRO A 1 90 ? 18.744 -16.540 -13.585 1.00 94.06 90 PRO A CA 1
ATOM 713 C C . PRO A 1 90 ? 18.704 -15.022 -13.787 1.00 94.06 90 PRO A C 1
ATOM 715 O O . PRO A 1 90 ? 17.703 -14.349 -13.529 1.00 94.06 90 PRO A O 1
ATOM 718 N N . LYS A 1 91 ? 19.792 -14.488 -14.349 1.00 92.88 91 LYS A N 1
ATOM 719 C CA . LYS A 1 91 ? 19.846 -13.103 -14.822 1.00 92.88 91 LYS A CA 1
ATOM 720 C C . LYS A 1 91 ? 18.688 -12.823 -15.786 1.00 92.88 91 LYS A C 1
ATOM 722 O O . LYS A 1 91 ? 18.374 -13.644 -16.644 1.00 92.88 91 LYS A O 1
ATOM 727 N N . ASN A 1 92 ? 18.111 -11.629 -15.686 1.00 91.88 92 ASN A N 1
ATOM 728 C CA . ASN A 1 92 ? 16.922 -11.153 -16.393 1.00 91.88 92 ASN A CA 1
ATOM 729 C C . ASN A 1 92 ? 15.585 -11.790 -15.986 1.00 91.88 92 ASN A C 1
ATOM 731 O O . ASN A 1 92 ? 14.573 -11.423 -16.586 1.00 91.88 92 ASN A O 1
ATOM 735 N N . ALA A 1 93 ? 15.542 -12.682 -14.993 1.00 92.69 93 ALA A N 1
ATOM 736 C CA . ALA A 1 93 ? 14.273 -13.169 -14.461 1.00 92.69 93 ALA A CA 1
ATOM 737 C C . ALA A 1 93 ? 13.432 -12.013 -13.898 1.00 92.69 93 ALA A C 1
ATOM 739 O O . ALA A 1 93 ? 13.961 -11.102 -13.255 1.00 92.69 93 ALA A O 1
ATOM 740 N N . GLN A 1 94 ? 12.123 -12.064 -14.137 1.00 93.75 94 GLN A N 1
ATOM 741 C CA . GLN A 1 94 ? 11.157 -11.158 -13.526 1.00 93.75 94 GLN A CA 1
ATOM 742 C C . GLN A 1 94 ? 10.696 -11.741 -12.188 1.00 93.75 94 GLN A C 1
ATOM 744 O O . GLN A 1 94 ? 10.296 -12.901 -12.114 1.00 93.75 94 GLN A O 1
ATOM 749 N N . LEU A 1 95 ? 10.734 -10.922 -11.144 1.00 91.00 95 LEU A N 1
ATOM 750 C CA . LEU A 1 95 ? 10.315 -11.262 -9.793 1.00 91.00 95 LEU A CA 1
ATOM 751 C C . LEU A 1 95 ? 9.020 -10.522 -9.455 1.00 91.00 95 LEU A C 1
ATOM 753 O O . LEU A 1 95 ? 8.937 -9.298 -9.578 1.00 91.00 95 LEU A O 1
ATOM 757 N N . LEU A 1 96 ? 8.015 -11.278 -9.014 1.00 92.56 96 LEU A N 1
ATOM 758 C CA . LEU A 1 96 ? 6.719 -10.769 -8.574 1.00 92.56 96 LEU A CA 1
ATOM 759 C C . LEU A 1 96 ? 6.499 -11.160 -7.113 1.00 92.56 96 LEU A C 1
ATOM 761 O O . LEU A 1 96 ? 6.460 -12.344 -6.783 1.00 92.56 96 LEU A O 1
ATOM 765 N N . VAL A 1 97 ? 6.338 -10.169 -6.238 1.00 91.38 97 VAL A N 1
ATOM 766 C CA . VAL A 1 97 ? 6.060 -10.396 -4.813 1.00 91.38 97 VAL A CA 1
ATOM 767 C C . VAL A 1 97 ? 4.551 -10.410 -4.604 1.00 91.38 97 VAL A C 1
ATOM 769 O O . VAL A 1 97 ? 3.904 -9.379 -4.778 1.00 91.38 97 VAL A O 1
ATOM 772 N N . ASN A 1 98 ? 3.987 -11.568 -4.248 1.00 92.88 98 ASN A N 1
ATOM 773 C CA . ASN A 1 98 ? 2.548 -11.742 -4.027 1.00 92.88 98 ASN A CA 1
ATOM 774 C C . ASN A 1 98 ? 2.138 -11.268 -2.626 1.00 92.88 98 ASN A C 1
ATOM 776 O O . ASN A 1 98 ? 2.009 -12.062 -1.694 1.00 92.88 98 ASN A O 1
ATOM 780 N N . VAL A 1 99 ? 1.936 -9.961 -2.477 1.00 91.44 99 VAL A N 1
ATOM 781 C CA . VAL A 1 99 ? 1.548 -9.346 -1.197 1.00 91.44 99 VAL A CA 1
ATOM 782 C C . VAL A 1 99 ? 0.182 -9.808 -0.704 1.00 91.44 99 VAL A C 1
ATOM 784 O O . VAL A 1 99 ? -0.010 -9.938 0.499 1.00 91.44 99 VAL A O 1
ATOM 787 N N . CYS A 1 100 ? -0.741 -10.130 -1.610 1.00 89.44 100 CYS A N 1
ATOM 788 C CA . CYS A 1 100 ? -2.059 -10.650 -1.253 1.00 89.44 100 CYS A CA 1
ATOM 789 C C . CYS A 1 100 ? -1.982 -12.029 -0.585 1.00 89.44 100 CYS A C 1
ATOM 791 O O . CYS A 1 100 ? -2.685 -12.275 0.395 1.00 89.44 100 CYS A O 1
ATOM 793 N N . ALA A 1 101 ? -1.111 -12.912 -1.090 1.00 91.94 101 ALA A N 1
ATOM 794 C CA . ALA A 1 101 ? -0.862 -14.211 -0.472 1.00 91.94 101 ALA A CA 1
ATOM 795 C C . ALA A 1 101 ? -0.174 -14.058 0.889 1.00 91.94 101 ALA A C 1
ATOM 797 O O . ALA A 1 101 ? -0.607 -14.677 1.853 1.00 91.94 101 ALA A O 1
ATOM 798 N N . ILE A 1 102 ? 0.834 -13.182 0.986 1.00 91.00 102 ILE A N 1
ATOM 799 C CA . ILE A 1 102 ? 1.548 -12.911 2.245 1.00 91.00 102 ILE A CA 1
ATOM 800 C C . ILE A 1 102 ? 0.596 -12.347 3.310 1.00 91.00 102 ILE A C 1
ATOM 802 O O . ILE A 1 102 ? 0.637 -12.780 4.458 1.00 91.00 102 ILE A O 1
ATOM 806 N N . GLY A 1 103 ? -0.287 -11.413 2.945 1.00 90.12 103 GLY A N 1
ATOM 807 C CA . GLY A 1 103 ? -1.283 -10.837 3.857 1.00 90.12 103 GLY A CA 1
ATOM 808 C C . GLY A 1 103 ? -2.346 -11.834 4.335 1.00 90.12 103 GLY A C 1
ATOM 809 O O . GLY A 1 103 ? -2.990 -11.603 5.352 1.00 90.12 103 GLY A O 1
ATOM 810 N N . ARG A 1 104 ? -2.513 -12.964 3.632 1.00 90.56 104 ARG A N 1
ATOM 811 C CA . ARG A 1 104 ? -3.485 -14.021 3.960 1.00 90.56 104 ARG A CA 1
ATOM 812 C C . ARG A 1 104 ? -2.855 -15.302 4.508 1.00 90.56 104 ARG A C 1
ATOM 814 O O . ARG A 1 104 ? -3.569 -16.277 4.737 1.00 90.56 104 ARG A O 1
ATOM 821 N N . ASP A 1 105 ? -1.541 -15.320 4.703 1.00 93.31 105 ASP A N 1
ATOM 822 C CA . ASP A 1 105 ? -0.824 -16.512 5.140 1.00 93.31 105 ASP A CA 1
ATOM 823 C C . ASP A 1 105 ?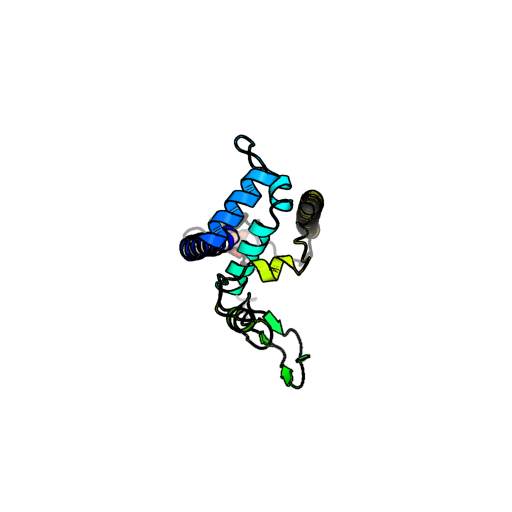 -1.105 -16.803 6.630 1.00 93.31 105 ASP A C 1
ATOM 825 O O . ASP A 1 105 ? -0.705 -16.010 7.489 1.00 93.31 105 ASP A O 1
ATOM 829 N N . PRO A 1 106 ? -1.760 -17.932 6.976 1.00 93.62 106 PRO A N 1
ATOM 830 C CA . PRO A 1 106 ? -2.066 -18.282 8.363 1.00 93.62 106 PRO A CA 1
ATOM 831 C C . PRO A 1 106 ? -0.825 -18.647 9.191 1.00 93.62 106 PRO A C 1
ATOM 833 O O . PRO A 1 106 ? -0.915 -18.718 10.415 1.00 93.62 106 PRO A O 1
ATOM 836 N N . THR A 1 107 ? 0.322 -18.902 8.554 1.00 93.44 107 THR A N 1
ATOM 837 C CA . THR A 1 107 ? 1.593 -19.144 9.253 1.00 93.44 107 THR A CA 1
ATOM 838 C C . THR A 1 107 ? 2.228 -17.849 9.760 1.00 93.44 107 THR A C 1
ATOM 840 O O . THR A 1 107 ? 3.000 -17.882 10.718 1.00 93.44 107 THR A O 1
ATOM 843 N N . ILE A 1 108 ? 1.873 -16.712 9.150 1.00 89.00 108 ILE A N 1
ATOM 844 C CA . ILE A 1 108 ? 2.371 -15.375 9.493 1.00 89.00 108 ILE A CA 1
ATOM 845 C C . ILE A 1 108 ? 1.329 -14.610 10.319 1.00 89.00 108 ILE A C 1
ATOM 847 O O . ILE A 1 108 ? 1.670 -13.965 11.312 1.00 89.00 108 ILE A O 1
ATOM 851 N N . TRP A 1 109 ? 0.055 -14.685 9.927 1.00 90.62 109 TRP A N 1
ATOM 852 C CA . TRP A 1 109 ? -1.031 -13.903 10.511 1.00 90.62 109 TRP A CA 1
ATOM 853 C C . TRP A 1 109 ? -2.049 -14.789 11.225 1.00 90.62 109 TRP A C 1
ATOM 855 O O . TRP A 1 109 ? -2.687 -15.651 10.626 1.00 90.62 109 TRP A O 1
ATOM 865 N N . GLU A 1 110 ? -2.282 -14.517 12.509 1.00 91.75 110 GLU A N 1
ATOM 866 C CA . GLU A 1 110 ? -3.380 -15.137 13.253 1.00 91.75 110 GLU A CA 1
ATOM 867 C C . GLU A 1 110 ? -4.731 -14.667 12.692 1.00 91.75 110 GLU A C 1
ATOM 869 O O . GLU A 1 110 ? -4.969 -13.463 12.603 1.00 91.75 110 GLU A O 1
ATOM 874 N N . ASN A 1 111 ? -5.640 -15.586 12.354 1.00 93.38 111 ASN A N 1
ATOM 875 C CA . ASN A 1 111 ? -6.942 -15.262 11.753 1.00 93.38 111 ASN A CA 1
ATOM 876 C C . ASN A 1 111 ? -6.820 -14.323 10.528 1.00 93.38 111 ASN A C 1
ATOM 878 O O . ASN A 1 111 ? -7.356 -13.212 10.550 1.00 93.38 111 ASN A O 1
ATOM 882 N N . PRO A 1 112 ? -6.133 -14.752 9.452 1.00 93.19 112 PRO A N 1
ATOM 883 C CA . PRO A 1 112 ? -5.712 -13.885 8.343 1.00 93.19 112 PRO A CA 1
ATOM 884 C C . PRO A 1 112 ? -6.864 -13.325 7.501 1.00 93.19 112 PRO A C 1
ATOM 886 O O . PRO A 1 112 ? -6.666 -12.412 6.714 1.00 93.19 112 PRO A O 1
ATOM 889 N N . ASN A 1 113 ? -8.067 -13.886 7.638 1.00 94.12 113 ASN A N 1
ATOM 890 C CA . ASN A 1 113 ? -9.255 -13.458 6.897 1.00 94.12 113 ASN A CA 1
ATOM 891 C C . ASN A 1 113 ? -10.183 -12.556 7.725 1.00 94.12 113 ASN A C 1
ATOM 893 O O . ASN A 1 113 ? -11.242 -12.169 7.237 1.00 94.12 113 ASN A O 1
ATOM 897 N N . MET A 1 114 ? -9.834 -12.260 8.982 1.00 95.25 114 MET A N 1
ATOM 898 C CA . MET A 1 114 ? -10.624 -11.387 9.849 1.00 95.25 114 MET A CA 1
ATOM 899 C C . MET A 1 114 ? -10.010 -9.994 9.919 1.00 95.25 114 MET A C 1
ATOM 901 O O . MET A 1 114 ? -8.812 -9.860 10.151 1.00 95.25 114 MET A O 1
ATOM 905 N N . PHE A 1 115 ? -10.856 -8.969 9.813 1.00 96.88 115 PHE A N 1
ATOM 906 C CA . PHE A 1 115 ? -10.469 -7.579 10.038 1.00 96.88 115 PHE A CA 1
ATOM 907 C C . PHE A 1 115 ? -10.216 -7.324 11.531 1.00 96.88 115 PHE A C 1
ATOM 909 O O . PHE A 1 115 ? -11.142 -7.108 12.316 1.00 96.88 115 PHE A O 1
ATOM 916 N N . MET A 1 116 ? -8.944 -7.357 11.935 1.00 95.44 116 MET A N 1
ATOM 917 C CA . MET A 1 116 ? -8.501 -7.214 13.323 1.00 95.44 116 MET A CA 1
ATOM 918 C C . MET A 1 116 ? -7.388 -6.158 13.465 1.00 95.44 116 MET A C 1
ATOM 920 O O . MET A 1 116 ? -6.242 -6.509 13.758 1.00 95.44 116 MET A O 1
ATOM 924 N N . PRO A 1 117 ? -7.712 -4.850 13.348 1.00 95.00 117 PRO A N 1
ATOM 925 C CA . PRO A 1 117 ? -6.734 -3.761 13.461 1.00 95.00 117 PRO A CA 1
ATOM 926 C C . PRO A 1 117 ? -5.893 -3.801 14.738 1.00 95.00 117 PRO A C 1
ATOM 928 O O . PRO A 1 117 ? -4.743 -3.375 14.748 1.00 95.00 117 PRO A O 1
ATOM 931 N N . GLU A 1 118 ? -6.426 -4.359 15.827 1.00 93.94 118 GLU A N 1
ATOM 932 C CA . GLU A 1 118 ? -5.709 -4.524 17.092 1.00 93.94 118 GLU A CA 1
ATOM 933 C C . GLU A 1 118 ? -4.360 -5.233 16.959 1.00 93.94 118 GLU A C 1
ATOM 935 O O . GLU A 1 118 ? -3.475 -4.988 17.780 1.00 93.94 118 GLU A O 1
ATOM 940 N N . ARG A 1 119 ? -4.169 -6.081 15.940 1.00 92.00 119 ARG A N 1
ATOM 941 C CA . ARG A 1 119 ? -2.879 -6.741 15.716 1.00 92.00 119 ARG A CA 1
ATOM 942 C C . ARG A 1 119 ? -1.765 -5.732 15.449 1.00 92.00 119 ARG A C 1
ATOM 944 O O . ARG A 1 119 ? -0.659 -5.923 15.936 1.00 92.00 119 ARG A O 1
ATOM 951 N N . PHE A 1 120 ? -2.068 -4.627 14.771 1.00 90.75 120 PHE A N 1
ATOM 952 C CA . PHE A 1 120 ? -1.105 -3.580 14.433 1.00 90.75 120 PHE A CA 1
ATOM 953 C C . PHE A 1 120 ? -0.883 -2.559 15.550 1.00 90.75 120 PHE A C 1
ATOM 955 O O . PHE A 1 120 ? 0.016 -1.736 15.430 1.00 90.75 120 PHE A O 1
ATOM 962 N N . LEU A 1 121 ? -1.637 -2.636 16.652 1.00 88.19 121 LEU A N 1
ATOM 963 C CA . LEU A 1 121 ? -1.354 -1.853 17.862 1.00 88.19 121 LEU A CA 1
ATOM 964 C C . LEU A 1 121 ? -0.196 -2.440 18.678 1.00 88.19 121 LEU A C 1
ATOM 966 O O . LEU A 1 121 ? 0.415 -1.735 19.471 1.00 88.19 121 LEU A O 1
ATOM 970 N N . LYS A 1 122 ? 0.082 -3.741 18.519 1.00 71.75 122 LYS A N 1
ATOM 971 C CA . LYS A 1 122 ? 1.163 -4.433 19.241 1.00 71.75 122 LYS A CA 1
ATOM 972 C C . LYS A 1 122 ? 2.538 -4.179 18.628 1.00 71.75 122 LYS A C 1
ATOM 974 O O . LYS A 1 122 ? 3.544 -4.378 19.301 1.00 71.75 122 LYS A O 1
ATOM 979 N N . TYR A 1 123 ? 2.572 -3.789 17.357 1.00 63.09 123 TYR A N 1
ATOM 980 C CA . TYR A 1 123 ? 3.801 -3.589 16.607 1.00 63.09 123 TYR A CA 1
ATOM 981 C C . TYR A 1 123 ? 4.009 -2.102 16.374 1.00 63.09 123 TYR A C 1
ATOM 983 O O . TYR A 1 123 ? 3.284 -1.475 15.600 1.00 63.09 123 TYR A O 1
ATOM 991 N N . ASP A 1 124 ? 5.038 -1.567 17.022 1.00 57.97 124 ASP A N 1
ATOM 992 C CA . ASP A 1 124 ? 5.510 -0.200 16.838 1.00 57.97 124 ASP A CA 1
ATOM 993 C C . ASP A 1 124 ? 6.259 -0.086 15.500 1.00 57.97 124 ASP A C 1
ATOM 995 O O . ASP A 1 124 ? 7.478 0.052 15.422 1.00 57.97 124 ASP A O 1
ATOM 999 N N . ILE A 1 125 ? 5.535 -0.292 14.398 1.00 54.91 125 ILE A N 1
ATOM 1000 C CA . ILE A 1 125 ? 6.049 -0.022 13.056 1.00 54.91 125 ILE A CA 1
ATOM 1001 C C . ILE A 1 125 ? 5.702 1.431 12.776 1.00 54.91 125 ILE A C 1
ATOM 1003 O O . ILE A 1 125 ? 4.661 1.731 12.178 1.00 54.91 125 ILE A O 1
ATOM 1007 N N . ASP A 1 126 ? 6.551 2.321 13.275 1.00 53.97 126 ASP A N 1
ATOM 1008 C CA . ASP A 1 126 ? 6.520 3.737 12.948 1.00 53.97 126 ASP A CA 1
ATOM 1009 C C . ASP A 1 126 ? 6.618 3.892 11.428 1.00 53.97 126 ASP A C 1
ATOM 1011 O O . ASP A 1 126 ? 7.646 3.595 10.809 1.00 53.97 126 ASP A O 1
ATOM 1015 N N . PHE A 1 127 ? 5.561 4.415 10.805 1.00 51.03 127 PHE A N 1
ATOM 1016 C CA . PHE A 1 127 ? 5.736 5.094 9.532 1.00 51.03 127 PHE A CA 1
ATOM 1017 C C . PHE A 1 127 ? 6.465 6.393 9.852 1.00 51.03 127 PHE A C 1
ATOM 1019 O O . PHE A 1 127 ? 5.836 7.426 10.076 1.00 51.03 127 PHE A O 1
ATOM 1026 N N . LYS A 1 128 ? 7.801 6.357 9.895 1.00 49.16 128 LYS A N 1
ATOM 1027 C CA . LYS A 1 128 ? 8.581 7.588 9.781 1.00 49.16 128 LYS A CA 1
ATOM 1028 C C . LYS A 1 128 ? 8.236 8.195 8.429 1.00 49.16 128 LYS A C 1
ATOM 1030 O O . LYS A 1 128 ? 8.809 7.827 7.406 1.00 49.16 128 LYS A O 1
ATOM 1035 N N . VAL A 1 129 ? 7.266 9.105 8.432 1.00 51.75 129 VAL A N 1
ATOM 1036 C CA . VAL A 1 129 ? 7.082 10.076 7.362 1.00 51.75 129 VAL A CA 1
ATOM 1037 C C . VAL A 1 129 ? 8.453 10.716 7.194 1.00 51.75 129 VAL A C 1
ATOM 1039 O O . VAL A 1 129 ? 8.979 11.305 8.140 1.00 51.75 129 VAL A O 1
ATOM 1042 N N . MET A 1 130 ? 9.100 10.481 6.050 1.00 53.09 130 MET A N 1
ATOM 1043 C CA . MET A 1 130 ? 10.402 11.086 5.800 1.00 53.09 130 MET A CA 1
ATOM 1044 C C . MET A 1 130 ? 10.229 12.593 5.910 1.00 53.09 130 MET A C 1
ATOM 1046 O O . MET A 1 130 ? 9.319 13.143 5.291 1.00 53.09 130 MET A O 1
ATOM 1050 N N . ASP A 1 131 ? 11.075 13.223 6.724 1.00 65.06 131 ASP A N 1
ATOM 1051 C CA . ASP A 1 131 ? 11.028 14.655 6.986 1.00 65.06 131 ASP A CA 1
ATOM 1052 C C . ASP A 1 131 ? 10.873 15.405 5.655 1.00 65.06 131 ASP A C 1
ATOM 1054 O O . ASP A 1 131 ? 11.709 15.275 4.753 1.00 65.06 131 ASP A O 1
ATOM 1058 N N . TYR A 1 132 ? 9.758 16.122 5.486 1.00 67.81 132 TYR A N 1
ATOM 1059 C CA . TYR A 1 132 ? 9.405 16.758 4.214 1.00 67.81 132 TYR A CA 1
ATOM 1060 C C . TYR A 1 132 ? 10.517 17.715 3.761 1.00 67.81 132 TYR A C 1
ATOM 1062 O O . TYR A 1 132 ? 10.774 17.861 2.565 1.00 67.81 132 TYR A O 1
ATOM 1070 N N . GLN A 1 133 ? 11.252 18.297 4.716 1.00 69.06 133 GLN A N 1
ATOM 1071 C CA . GLN A 1 133 ? 12.442 19.097 4.439 1.00 69.06 133 GLN A CA 1
ATOM 1072 C C . GLN A 1 133 ? 13.562 18.287 3.777 1.00 69.06 133 GLN A C 1
ATOM 1074 O O . GLN A 1 133 ? 14.178 18.767 2.824 1.00 69.06 133 GLN A O 1
ATOM 1079 N N . ALA A 1 134 ? 13.812 17.057 4.229 1.00 71.62 134 ALA A N 1
ATOM 1080 C CA . ALA A 1 134 ? 14.825 16.180 3.649 1.00 71.62 134 ALA A CA 1
ATOM 1081 C C . ALA A 1 134 ? 14.440 15.739 2.229 1.00 71.62 134 ALA A C 1
ATOM 1083 O O . ALA A 1 134 ? 15.280 15.753 1.328 1.00 71.62 134 ALA A O 1
ATOM 1084 N N . VAL A 1 135 ? 13.162 15.419 1.999 1.00 79.06 135 VAL A N 1
ATOM 1085 C CA . VAL A 1 135 ? 12.646 15.082 0.660 1.00 79.06 135 VAL A CA 1
ATOM 1086 C C . VAL A 1 135 ? 12.775 16.275 -0.287 1.00 79.06 135 VAL A C 1
ATOM 1088 O O . VAL A 1 135 ? 13.273 16.129 -1.404 1.00 79.06 135 VAL A O 1
ATOM 1091 N N . LEU A 1 136 ? 12.393 17.470 0.164 1.00 80.62 136 LEU A N 1
ATOM 1092 C CA . LEU A 1 136 ? 12.493 18.692 -0.629 1.00 80.62 136 LEU A CA 1
ATOM 1093 C C . LEU A 1 136 ? 13.953 19.025 -0.979 1.00 80.62 136 LEU A C 1
ATOM 1095 O O . LEU A 1 136 ? 14.244 19.363 -2.127 1.00 80.62 136 LEU A O 1
ATOM 1099 N N . LEU A 1 137 ? 14.882 18.864 -0.031 1.00 85.50 137 LEU A N 1
ATOM 1100 C CA . LEU A 1 137 ? 16.319 19.030 -0.269 1.00 85.50 137 LEU A CA 1
ATOM 1101 C C . LEU A 1 137 ? 16.844 18.043 -1.318 1.00 85.50 137 LEU A C 1
ATOM 1103 O O . LEU A 1 137 ? 17.569 18.458 -2.220 1.00 85.50 137 LEU A O 1
ATOM 1107 N N . LEU A 1 138 ? 16.451 16.767 -1.254 1.00 86.50 138 LEU A N 1
ATOM 1108 C CA . LEU A 1 138 ? 16.845 15.760 -2.247 1.00 86.50 138 LEU A CA 1
ATOM 1109 C C . LEU A 1 138 ? 16.312 16.079 -3.649 1.00 86.50 138 LEU A C 1
ATOM 1111 O O . LEU A 1 138 ? 17.022 15.904 -4.638 1.00 86.50 138 LEU A O 1
ATOM 1115 N N . ILE A 1 139 ? 15.086 16.595 -3.753 1.00 88.50 139 ILE A N 1
ATOM 1116 C CA . ILE A 1 139 ? 14.523 17.023 -5.038 1.00 88.50 139 ILE A CA 1
ATOM 1117 C C . ILE A 1 139 ? 15.318 18.212 -5.588 1.00 88.50 139 ILE A C 1
ATOM 1119 O O . ILE A 1 139 ? 15.711 18.204 -6.755 1.00 88.50 139 ILE A O 1
ATOM 1123 N N . ILE A 1 140 ? 15.620 19.212 -4.756 1.00 92.88 140 ILE A N 1
ATOM 1124 C CA . ILE A 1 140 ? 16.386 20.398 -5.166 1.00 92.88 140 ILE A CA 1
ATOM 1125 C C . ILE A 1 140 ? 17.804 20.015 -5.623 1.00 92.88 140 ILE A C 1
ATOM 1127 O O . ILE A 1 140 ? 18.272 20.505 -6.658 1.00 92.88 140 ILE A O 1
ATOM 1131 N N . THR A 1 141 ? 18.494 19.114 -4.915 1.00 92.00 141 THR A N 1
ATOM 1132 C CA . THR A 1 141 ? 19.827 18.646 -5.335 1.00 92.00 141 THR A CA 1
ATOM 1133 C C . THR A 1 141 ? 19.762 17.863 -6.645 1.00 92.00 141 THR A C 1
ATOM 1135 O O . THR A 1 141 ? 20.600 18.069 -7.522 1.00 92.00 141 THR A O 1
ATOM 1138 N N . PHE A 1 142 ? 18.727 17.046 -6.847 1.00 94.38 142 PHE A N 1
ATOM 1139 C CA . PHE A 1 142 ? 18.537 16.303 -8.090 1.00 94.38 142 PHE A CA 1
ATOM 1140 C C . PHE A 1 142 ? 18.251 17.219 -9.291 1.00 94.38 142 PHE A C 1
ATOM 1142 O O . PHE A 1 142 ? 18.849 17.058 -10.361 1.00 94.38 142 PHE A O 1
ATOM 1149 N N . VAL A 1 143 ? 17.383 18.223 -9.121 1.00 94.94 143 VAL A N 1
ATOM 1150 C CA . VAL A 1 143 ? 17.073 19.205 -10.174 1.00 94.94 143 VAL A CA 1
ATOM 1151 C C . VAL A 1 143 ? 18.301 20.053 -10.504 1.00 94.94 143 VAL A C 1
ATOM 1153 O O . VAL A 1 143 ? 18.637 20.210 -11.678 1.00 94.94 143 VAL A O 1
ATOM 1156 N N . SER A 1 144 ? 19.019 20.552 -9.496 1.00 93.25 144 SER A N 1
ATOM 1157 C CA . SER A 1 144 ? 20.233 21.351 -9.714 1.00 93.25 144 SER A CA 1
ATOM 1158 C C . SER A 1 144 ? 21.350 20.552 -10.399 1.00 93.25 144 SER A C 1
ATOM 1160 O O . SER A 1 144 ? 21.975 21.063 -11.329 1.00 93.25 144 SER A O 1
ATOM 1162 N N . ALA A 1 145 ? 21.548 19.279 -10.037 1.00 91.94 145 ALA A N 1
ATOM 1163 C CA . ALA A 1 145 ? 22.482 18.386 -10.721 1.00 91.94 145 ALA A CA 1
ATOM 1164 C C . ALA A 1 145 ? 22.072 18.135 -12.181 1.00 91.94 145 ALA A C 1
ATOM 1166 O O . ALA A 1 145 ? 22.914 18.188 -13.079 1.00 91.94 145 ALA A O 1
ATOM 1167 N N . SER A 1 146 ? 20.779 17.929 -12.441 1.00 87.25 146 SER A N 1
ATOM 1168 C CA . SER A 1 146 ? 20.244 17.732 -13.794 1.00 87.25 146 SER A CA 1
ATOM 1169 C C . SER A 1 146 ? 20.453 18.966 -14.678 1.00 87.25 146 SER A C 1
ATOM 1171 O O . SER A 1 146 ? 20.892 18.841 -15.823 1.00 87.25 146 SER A O 1
ATOM 1173 N N . ILE A 1 147 ? 20.224 20.164 -14.130 1.00 92.19 147 ILE A N 1
ATOM 1174 C CA . ILE A 1 147 ? 20.500 21.441 -14.802 1.00 92.19 147 ILE A CA 1
ATOM 1175 C C . ILE A 1 147 ? 22.000 21.587 -15.076 1.00 92.19 147 ILE A C 1
ATOM 1177 O O . ILE A 1 147 ? 22.385 21.934 -16.191 1.00 92.19 147 ILE A O 1
ATOM 1181 N N . LEU A 1 148 ? 22.863 21.268 -14.108 1.00 89.62 148 LEU A N 1
ATOM 1182 C CA . LEU A 1 148 ? 24.315 21.342 -14.280 1.00 89.62 148 LEU A CA 1
ATOM 1183 C C . LEU A 1 148 ? 24.812 20.390 -15.378 1.00 89.62 148 LEU A C 1
ATOM 1185 O O . LEU A 1 148 ? 25.647 20.771 -16.197 1.00 89.62 148 LEU A O 1
ATOM 1189 N N . ILE A 1 149 ? 24.285 19.164 -15.432 1.00 86.62 149 ILE A N 1
ATOM 1190 C CA . ILE A 1 149 ? 24.590 18.189 -16.489 1.00 86.62 149 ILE A CA 1
ATOM 1191 C C . ILE A 1 149 ? 24.106 18.702 -17.847 1.00 86.62 149 ILE A C 1
ATOM 1193 O O . ILE A 1 149 ? 24.826 18.574 -18.837 1.00 86.62 149 ILE A O 1
ATOM 1197 N N . PHE A 1 150 ? 22.920 19.310 -17.910 1.00 84.31 150 PHE A N 1
ATOM 1198 C CA . PHE A 1 150 ? 22.385 19.894 -19.138 1.00 84.31 150 PHE A CA 1
ATOM 1199 C C . PHE A 1 150 ? 23.239 21.068 -19.638 1.00 84.31 150 PHE A C 1
ATOM 1201 O O . PHE A 1 150 ? 23.597 21.103 -20.813 1.00 84.31 150 PHE A O 1
ATOM 1208 N N . ILE A 1 151 ? 23.664 21.967 -18.744 1.00 83.50 151 ILE A N 1
ATOM 1209 C CA . ILE A 1 151 ? 24.596 23.060 -19.060 1.00 83.50 151 ILE A CA 1
ATOM 1210 C C . ILE A 1 151 ? 25.938 22.490 -19.532 1.00 83.50 151 ILE A C 1
ATOM 1212 O O . ILE A 1 151 ? 26.448 22.908 -20.567 1.00 83.50 151 ILE A O 1
ATOM 1216 N N . ARG A 1 152 ? 26.495 21.484 -18.848 1.00 83.12 152 ARG A N 1
ATOM 1217 C CA . ARG A 1 152 ? 27.726 20.809 -19.293 1.00 83.12 152 ARG A CA 1
ATOM 1218 C C . ARG A 1 152 ? 27.571 20.180 -20.674 1.00 83.12 152 ARG A C 1
ATOM 1220 O O . ARG A 1 152 ? 28.490 20.284 -21.475 1.00 83.12 152 ARG A O 1
ATOM 1227 N N . ARG A 1 153 ? 26.422 19.571 -20.985 1.00 76.56 153 ARG A N 1
ATOM 1228 C CA . ARG A 1 153 ? 26.124 19.043 -22.328 1.00 76.56 153 ARG A CA 1
ATOM 1229 C C . ARG A 1 153 ? 26.027 20.146 -23.379 1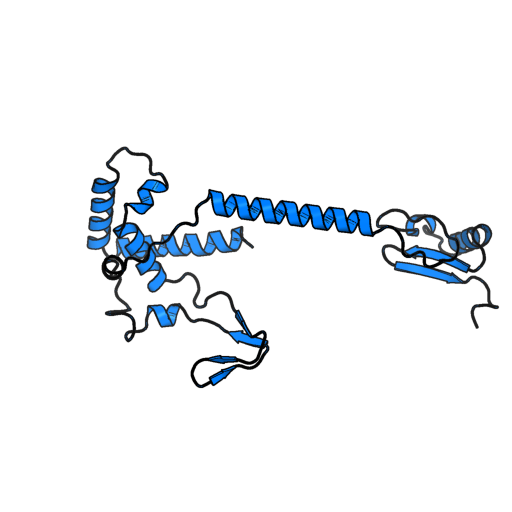.00 76.56 153 ARG A C 1
ATOM 1231 O O . ARG A 1 153 ? 26.504 19.935 -24.488 1.00 76.56 153 ARG A O 1
ATOM 1238 N N . LEU A 1 154 ? 25.455 21.301 -23.039 1.00 73.50 154 LEU A N 1
ATOM 1239 C CA . LEU A 1 154 ? 25.412 22.466 -23.927 1.00 73.50 154 LEU A CA 1
ATOM 1240 C C . LEU A 1 154 ? 26.814 23.027 -24.202 1.00 73.50 154 LEU A C 1
ATOM 1242 O O . LEU A 1 154 ? 27.121 23.361 -25.341 1.00 73.50 154 LEU A O 1
ATOM 1246 N N . PHE A 1 155 ? 27.682 23.086 -23.189 1.00 64.50 155 PHE A N 1
ATOM 1247 C CA . PHE A 1 155 ? 29.049 23.597 -23.339 1.00 64.50 155 PHE A CA 1
ATOM 1248 C C . PHE A 1 155 ? 30.021 22.591 -23.976 1.00 64.50 155 PHE A C 1
ATOM 1250 O O . PHE A 1 155 ? 30.883 23.005 -24.743 1.00 64.50 155 PHE A O 1
ATOM 1257 N N . ASN A 1 156 ? 29.862 21.281 -23.747 1.00 56.47 156 ASN A N 1
ATOM 1258 C CA . ASN A 1 156 ? 30.690 20.242 -24.381 1.00 56.47 156 ASN A CA 1
ATOM 1259 C C . ASN A 1 156 ? 30.334 19.970 -25.855 1.00 56.47 156 ASN A C 1
ATOM 1261 O O . ASN A 1 156 ? 30.966 19.121 -26.478 1.00 56.47 156 ASN A O 1
ATOM 1265 N N . GLN A 1 157 ? 29.351 20.667 -26.440 1.00 52.44 157 GLN A N 1
ATOM 1266 C CA . GLN A 1 157 ? 29.069 20.574 -27.879 1.00 52.44 157 GLN A CA 1
ATOM 1267 C C . GLN A 1 157 ? 30.005 21.419 -28.761 1.00 52.44 157 GLN A C 1
ATOM 1269 O O . GLN A 1 157 ? 29.817 21.477 -29.978 1.00 52.44 157 GLN A O 1
ATOM 1274 N N . THR A 1 158 ? 31.052 22.037 -28.214 1.00 40.31 158 THR A N 1
ATOM 1275 C CA . THR A 1 158 ? 32.057 22.726 -29.028 1.00 40.31 158 THR A CA 1
ATOM 1276 C C . THR A 1 158 ? 33.089 21.751 -29.617 1.00 40.31 158 THR A C 1
ATOM 1278 O O . THR A 1 158 ? 34.191 21.573 -29.120 1.00 40.31 158 THR A O 1
ATOM 1281 N N . SER A 1 159 ? 32.708 21.205 -30.778 1.00 41.31 159 SER A N 1
ATOM 1282 C CA . SER A 1 159 ? 33.563 20.898 -31.937 1.00 41.31 159 SER A CA 1
ATOM 1283 C C . SER A 1 159 ? 34.628 19.793 -31.809 1.00 41.31 159 SER A C 1
ATOM 1285 O O . SER A 1 159 ? 35.820 20.077 -31.696 1.00 41.31 159 SER A O 1
ATOM 1287 N N . GLU A 1 160 ? 34.241 18.550 -32.116 1.00 42.09 160 GLU A N 1
ATOM 1288 C CA . GLU A 1 160 ? 35.106 17.711 -32.959 1.00 42.09 160 GLU A CA 1
ATOM 1289 C C . GLU A 1 160 ? 35.036 18.233 -34.403 1.00 42.09 160 GLU A C 1
ATOM 1291 O O . GLU A 1 160 ? 34.038 18.089 -35.109 1.00 42.09 160 GLU A O 1
ATOM 1296 N N . SER A 1 161 ? 36.110 18.892 -34.839 1.00 47.25 161 SER A N 1
ATOM 1297 C CA . SER A 1 161 ? 36.286 19.365 -36.213 1.00 47.25 161 SER A CA 1
ATOM 1298 C C . SER A 1 161 ? 36.605 18.179 -37.136 1.00 47.25 161 SER A C 1
ATOM 1300 O O . SER A 1 161 ? 37.751 17.981 -37.548 1.00 47.25 161 SER A O 1
ATOM 1302 N N . THR A 1 162 ? 35.601 17.402 -37.532 1.00 47.97 162 THR A N 1
ATOM 1303 C CA . THR A 1 162 ? 35.718 16.619 -38.768 1.00 47.97 162 THR A CA 1
ATOM 1304 C C . THR A 1 162 ? 35.594 17.590 -39.940 1.00 47.97 162 THR A C 1
ATOM 1306 O O . THR A 1 162 ? 34.571 18.264 -40.067 1.00 47.97 162 THR A O 1
ATOM 1309 N N . LYS A 1 163 ? 36.636 17.707 -40.774 1.00 56.38 163 LYS A N 1
ATOM 1310 C CA . LYS A 1 163 ? 36.649 18.570 -41.970 1.00 56.38 163 LYS A CA 1
ATOM 1311 C C . LYS A 1 163 ? 35.599 18.087 -42.975 1.00 56.38 163 LYS A C 1
ATOM 1313 O O . LYS A 1 163 ? 35.896 17.295 -43.864 1.00 56.38 163 LYS A O 1
ATOM 1318 N N . LEU A 1 164 ? 34.364 18.541 -42.805 1.00 59.41 164 LEU A N 1
ATOM 1319 C CA . LEU A 1 164 ? 33.293 18.335 -43.767 1.00 59.41 164 LEU A CA 1
ATOM 1320 C C . LEU A 1 164 ? 33.514 19.262 -44.967 1.00 59.41 164 LEU A C 1
ATOM 1322 O O . LEU A 1 164 ? 34.013 20.380 -44.798 1.00 59.41 164 LEU A O 1
ATOM 1326 N N . PRO A 1 165 ? 33.154 18.822 -46.181 1.00 67.75 165 PRO A N 1
ATOM 1327 C CA . PRO A 1 165 ? 33.230 19.679 -47.347 1.00 67.75 165 PRO A CA 1
ATOM 1328 C C . PRO A 1 165 ? 32.270 20.868 -47.214 1.00 67.75 165 PRO A C 1
ATOM 1330 O O . PRO A 1 165 ? 31.257 20.770 -46.507 1.00 67.75 165 PRO A O 1
ATOM 1333 N N . PRO A 1 166 ? 32.580 21.995 -47.878 1.00 74.81 166 PRO A N 1
ATOM 1334 C CA . PRO A 1 166 ? 31.806 23.221 -47.758 1.00 74.81 166 PRO A CA 1
ATOM 1335 C C . PRO A 1 166 ? 30.343 22.989 -48.151 1.00 74.81 166 PRO A C 1
ATOM 1337 O O . PRO A 1 166 ? 30.021 22.179 -49.019 1.00 74.81 166 PRO A O 1
ATOM 1340 N N . GLY A 1 167 ? 29.441 23.699 -47.486 1.00 79.38 167 GLY A N 1
ATOM 1341 C CA . GLY A 1 167 ? 28.013 23.582 -47.727 1.00 79.38 167 GLY A CA 1
ATOM 1342 C C . GLY A 1 167 ? 27.239 24.729 -47.086 1.00 79.38 167 GLY A C 1
ATOM 1343 O O . GLY A 1 167 ? 27.773 25.432 -46.218 1.00 79.38 167 GLY A O 1
ATOM 1344 N N . PRO A 1 168 ? 25.993 24.954 -47.520 1.00 80.19 168 PRO A N 1
ATOM 1345 C CA . PRO A 1 168 ? 25.145 25.989 -46.953 1.00 80.19 168 PRO A CA 1
ATOM 1346 C C . PRO A 1 168 ? 24.848 25.716 -45.474 1.00 80.19 168 PRO A C 1
ATOM 1348 O O . PRO A 1 168 ? 24.643 24.574 -45.054 1.00 80.19 168 PRO A O 1
ATOM 1351 N N . ARG A 1 169 ? 24.808 26.779 -44.663 1.00 78.38 169 ARG A N 1
ATOM 1352 C CA . ARG A 1 169 ? 24.568 26.661 -43.218 1.00 78.38 169 ARG A CA 1
ATOM 1353 C C . ARG A 1 169 ? 23.132 26.168 -42.964 1.00 78.38 169 ARG A C 1
ATOM 1355 O O . ARG A 1 169 ? 22.200 26.817 -43.430 1.00 78.38 169 ARG A O 1
ATOM 1362 N N . PRO A 1 170 ? 22.933 25.060 -42.231 1.00 78.06 170 PRO A N 1
ATOM 1363 C CA . PRO A 1 170 ? 21.605 24.495 -42.017 1.00 78.06 170 PRO A CA 1
ATOM 1364 C C . PRO A 1 170 ? 20.780 25.315 -41.019 1.00 78.06 170 PRO A C 1
ATOM 1366 O O . PRO A 1 170 ? 21.314 25.823 -40.032 1.00 78.06 170 PRO A O 1
ATOM 1369 N N . PHE A 1 171 ? 19.460 25.359 -41.216 1.00 76.44 171 PHE A N 1
ATOM 1370 C CA . PHE A 1 171 ? 18.532 25.846 -40.193 1.00 76.44 171 PHE A CA 1
ATOM 1371 C C . PHE A 1 171 ? 18.377 24.833 -39.051 1.00 76.44 171 PHE A C 1
ATOM 1373 O O . PHE A 1 171 ? 18.529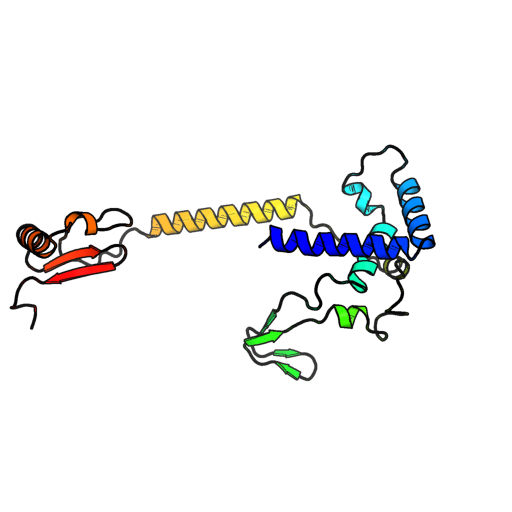 23.621 -39.244 1.00 76.44 171 PHE A O 1
ATOM 1380 N N . SER A 1 172 ? 18.034 25.326 -37.856 1.00 62.00 172 SER A N 1
ATOM 1381 C CA . SER A 1 172 ? 17.730 24.461 -36.711 1.00 62.00 172 SER A CA 1
ATOM 1382 C C . SER A 1 172 ? 16.538 23.546 -37.033 1.00 62.00 172 SER A C 1
ATOM 1384 O O . SER A 1 172 ? 15.549 23.998 -37.609 1.00 62.00 172 SER A O 1
ATOM 1386 N N . ILE A 1 173 ? 16.651 22.258 -36.681 1.00 70.19 173 ILE A N 1
ATOM 1387 C CA . ILE A 1 173 ? 15.653 21.176 -36.849 1.00 70.19 173 ILE A CA 1
ATOM 1388 C C . ILE A 1 173 ? 15.364 20.755 -38.309 1.00 70.19 173 ILE A C 1
ATOM 1390 O O . ILE A 1 173 ? 15.324 19.562 -38.594 1.00 70.19 173 ILE A O 1
ATOM 1394 N N . ILE A 1 174 ? 15.203 21.690 -39.248 1.00 75.56 174 ILE A N 1
ATOM 1395 C CA . ILE A 1 174 ? 14.783 21.400 -40.638 1.00 75.56 174 ILE A CA 1
ATOM 1396 C C . ILE A 1 174 ? 15.984 21.193 -41.585 1.00 75.56 174 ILE A C 1
ATOM 1398 O O . ILE A 1 174 ? 15.874 20.514 -42.610 1.00 75.56 174 ILE A O 1
ATOM 1402 N N . GLY A 1 175 ? 17.157 21.733 -41.248 1.00 83.12 175 GLY A N 1
ATOM 1403 C CA . GLY A 1 175 ? 18.347 21.650 -42.096 1.00 83.12 175 GLY A CA 1
ATOM 1404 C C . GLY A 1 175 ? 18.252 22.530 -43.351 1.00 83.12 175 GLY A C 1
ATOM 1405 O O . GLY A 1 175 ? 17.737 23.644 -43.298 1.00 83.12 175 GLY A O 1
ATOM 1406 N N . ASN A 1 176 ? 18.760 22.040 -44.483 1.00 81.38 176 ASN A N 1
ATOM 1407 C CA . ASN A 1 176 ? 18.758 22.682 -45.804 1.00 81.38 176 ASN A CA 1
ATOM 1408 C C . ASN A 1 176 ? 17.565 22.254 -46.680 1.00 81.38 176 ASN A C 1
ATOM 1410 O O . ASN A 1 176 ? 17.534 22.561 -47.869 1.00 81.38 176 ASN A O 1
ATOM 1414 N N . ILE A 1 177 ? 16.568 21.553 -46.124 1.00 81.00 177 ILE A N 1
ATOM 1415 C CA . ILE A 1 177 ? 15.386 21.103 -46.885 1.00 81.00 177 ILE A CA 1
ATOM 1416 C C . ILE A 1 177 ? 14.653 22.295 -47.524 1.00 81.00 177 ILE A C 1
ATOM 1418 O O . ILE A 1 177 ? 14.251 22.223 -48.684 1.00 81.00 177 ILE A O 1
ATOM 1422 N N . LEU A 1 178 ? 14.543 23.418 -46.805 1.00 78.50 178 LEU A N 1
ATOM 1423 C CA . LEU A 1 178 ? 13.918 24.649 -47.312 1.00 78.50 178 LEU A CA 1
ATOM 1424 C C . LEU A 1 178 ? 14.640 25.225 -48.540 1.00 78.50 178 LEU A C 1
ATOM 1426 O O . LEU A 1 178 ? 14.011 25.824 -49.405 1.00 78.50 178 LEU A O 1
ATOM 1430 N N . GLU A 1 179 ? 15.949 25.011 -48.635 1.00 78.81 179 GLU A N 1
ATOM 1431 C CA . GLU A 1 179 ? 16.793 25.505 -49.725 1.00 78.81 179 GLU A CA 1
ATOM 1432 C C . GLU A 1 179 ? 16.678 24.636 -50.989 1.00 78.81 179 GLU A C 1
ATOM 1434 O O . GLU A 1 179 ? 16.917 25.104 -52.103 1.00 78.81 179 GLU A O 1
ATOM 1439 N N . LEU A 1 180 ? 16.254 23.376 -50.831 1.00 80.88 180 LEU A N 1
ATOM 1440 C CA . LEU A 1 180 ? 16.008 22.453 -51.939 1.00 80.88 180 LEU A CA 1
ATOM 1441 C C . LEU A 1 180 ? 14.657 22.694 -52.623 1.00 80.88 180 LEU A C 1
ATOM 1443 O O . LEU A 1 180 ? 14.539 22.460 -53.830 1.00 80.88 180 LEU A O 1
ATOM 1447 N N . GLY A 1 181 ? 13.669 23.204 -51.880 1.00 77.50 181 GLY A N 1
ATOM 1448 C CA . GLY A 1 181 ? 12.343 23.551 -52.390 1.00 77.50 181 GLY A CA 1
ATOM 1449 C C . GLY A 1 181 ? 11.672 22.419 -53.183 1.00 77.50 181 GLY A C 1
ATOM 1450 O O . GLY A 1 181 ? 11.982 21.241 -53.023 1.00 77.50 181 GLY A O 1
ATOM 1451 N N . THR A 1 182 ? 10.749 22.778 -54.076 1.00 77.00 182 THR A N 1
ATOM 1452 C CA . THR A 1 182 ? 9.999 21.814 -54.905 1.00 77.00 182 THR A CA 1
ATOM 1453 C C . THR A 1 182 ? 10.788 21.275 -56.101 1.00 77.00 182 THR A C 1
ATOM 1455 O O . THR A 1 182 ? 10.405 20.269 -56.687 1.00 77.00 182 THR A O 1
ATOM 1458 N N . ASN A 1 183 ? 11.897 21.924 -56.477 1.00 79.81 183 ASN A N 1
ATOM 1459 C CA . ASN A 1 183 ? 12.698 21.581 -57.655 1.00 79.81 183 ASN A CA 1
ATOM 1460 C C . ASN A 1 183 ? 14.135 21.215 -57.264 1.00 79.81 183 ASN A C 1
ATOM 1462 O O . ASN A 1 183 ? 15.094 21.922 -57.594 1.00 79.81 183 ASN A O 1
ATOM 1466 N N . THR A 1 184 ? 14.271 20.075 -56.587 1.00 80.81 184 THR A N 1
ATOM 1467 C CA . THR A 1 184 ? 15.512 19.600 -55.961 1.00 80.81 184 THR A CA 1
ATOM 1468 C C . THR A 1 184 ? 16.683 19.513 -56.937 1.00 80.81 184 THR A C 1
ATOM 1470 O O . THR A 1 184 ? 17.766 19.989 -56.617 1.00 80.81 184 THR A O 1
ATOM 1473 N N . HIS A 1 185 ? 16.489 18.985 -58.154 1.00 79.75 185 HIS A N 1
ATOM 1474 C CA . HIS A 1 185 ? 17.588 18.847 -59.123 1.00 79.75 185 HIS A CA 1
ATOM 1475 C C . HIS A 1 185 ? 18.200 20.211 -59.495 1.00 79.75 185 HIS A C 1
ATOM 1477 O O . HIS A 1 185 ? 19.417 20.371 -59.494 1.00 79.75 185 HIS A O 1
ATOM 1483 N N . ARG A 1 186 ? 17.358 21.228 -59.731 1.00 83.69 186 ARG A N 1
ATOM 1484 C CA . ARG A 1 186 ? 17.792 22.585 -60.087 1.00 83.69 186 ARG A CA 1
ATOM 1485 C C . ARG A 1 186 ? 18.458 23.282 -58.904 1.00 83.69 186 ARG A C 1
ATOM 1487 O O . ARG A 1 186 ? 19.434 24.006 -59.100 1.00 83.69 186 ARG A O 1
ATOM 1494 N N . ALA A 1 187 ? 17.935 23.073 -57.696 1.00 83.06 187 ALA A N 1
ATOM 1495 C CA . ALA A 1 187 ? 18.531 23.581 -56.465 1.00 83.06 187 ALA A CA 1
ATOM 1496 C C . ALA A 1 187 ? 19.921 22.968 -56.228 1.00 83.06 187 ALA A C 1
ATOM 1498 O O . ALA A 1 187 ? 20.880 23.706 -56.024 1.00 83.06 187 ALA A O 1
ATOM 1499 N N . LEU A 1 188 ? 20.066 21.650 -56.386 1.00 84.69 188 LEU A N 1
ATOM 1500 C CA . LEU A 1 188 ? 21.351 20.956 -56.278 1.00 84.69 188 LEU A CA 1
ATOM 1501 C C . LEU A 1 188 ? 22.357 21.423 -57.336 1.00 84.69 188 LEU A C 1
ATOM 1503 O O . LEU A 1 188 ? 23.513 21.661 -57.002 1.00 84.69 188 LEU A O 1
ATOM 1507 N N . THR A 1 189 ? 21.934 21.646 -58.587 1.00 81.94 189 THR A N 1
ATOM 1508 C CA . THR A 1 189 ? 22.820 22.211 -59.622 1.00 81.94 189 THR A CA 1
ATOM 1509 C C . THR A 1 189 ? 23.291 23.624 -59.269 1.00 81.94 189 THR A C 1
ATOM 1511 O O . THR A 1 189 ? 24.454 23.958 -59.490 1.00 81.94 189 THR A O 1
ATOM 1514 N N . LYS A 1 190 ? 22.413 24.470 -58.710 1.00 85.31 190 LYS A N 1
ATOM 1515 C CA . LYS A 1 190 ? 22.792 25.815 -58.247 1.00 85.31 190 LYS A CA 1
ATOM 1516 C C . LYS A 1 190 ? 23.779 25.748 -57.084 1.00 85.31 190 LYS A C 1
ATOM 1518 O O . LYS A 1 190 ? 24.797 26.429 -57.128 1.00 85.31 190 LYS A O 1
ATOM 1523 N N . LEU A 1 191 ? 23.502 24.912 -56.088 1.00 84.69 191 LEU A N 1
ATOM 1524 C CA . LEU A 1 191 ? 24.361 24.737 -54.919 1.00 84.69 191 LEU A CA 1
ATOM 1525 C C . LEU A 1 191 ? 25.727 24.160 -55.303 1.00 84.69 191 LEU A C 1
ATOM 1527 O O . LEU A 1 191 ? 26.742 24.653 -54.824 1.00 84.69 191 LEU A O 1
ATOM 1531 N N . SER A 1 192 ? 25.780 23.221 -56.251 1.00 83.25 192 SER A N 1
ATOM 1532 C CA . SER A 1 192 ? 27.047 22.666 -56.738 1.00 83.25 192 SER A CA 1
ATOM 1533 C C . SER A 1 192 ? 27.920 23.702 -57.459 1.00 83.25 192 SER A C 1
ATOM 1535 O O . SER A 1 192 ? 29.143 23.649 -57.360 1.00 83.25 192 SER A O 1
ATOM 1537 N N . ARG A 1 193 ? 27.325 24.702 -58.126 1.00 82.94 193 ARG A N 1
ATOM 1538 C CA . ARG A 1 193 ? 28.091 25.829 -58.695 1.00 82.94 193 ARG A CA 1
ATOM 1539 C C . ARG A 1 193 ? 28.695 26.746 -57.631 1.00 82.94 193 ARG A C 1
ATOM 1541 O O . ARG A 1 193 ? 29.700 27.387 -57.909 1.00 82.94 193 ARG A O 1
ATOM 1548 N N . ILE A 1 194 ? 28.076 26.830 -56.453 1.00 81.38 194 ILE A N 1
ATOM 1549 C CA . ILE A 1 194 ? 28.486 27.732 -55.366 1.00 81.38 194 ILE A CA 1
ATOM 1550 C C . ILE A 1 194 ? 29.504 27.052 -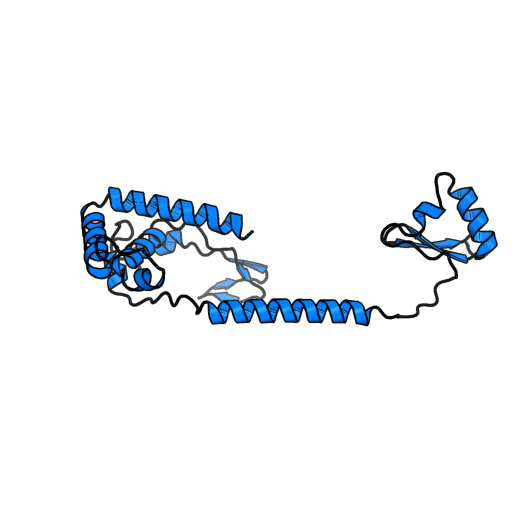54.443 1.00 81.38 194 ILE A C 1
ATOM 1552 O O . ILE A 1 194 ? 30.509 27.656 -54.085 1.00 81.38 194 ILE A O 1
ATOM 1556 N N . TYR A 1 195 ? 29.251 25.796 -54.069 1.00 77.00 195 TYR A N 1
ATOM 1557 C CA . TYR A 1 195 ? 30.024 25.063 -53.061 1.00 77.00 195 TYR A CA 1
ATOM 1558 C C . TYR A 1 195 ? 30.929 23.970 -53.649 1.00 77.00 195 TYR A C 1
ATOM 1560 O O . TYR A 1 195 ? 31.735 23.390 -52.929 1.00 77.00 195 TYR A O 1
ATOM 1568 N N . GLY A 1 196 ? 30.843 23.714 -54.957 1.00 79.62 196 GLY A N 1
ATOM 1569 C CA . GLY A 1 196 ? 31.652 22.726 -55.666 1.00 79.62 196 GLY A CA 1
ATOM 1570 C C . GLY A 1 196 ? 30.940 21.390 -55.897 1.00 79.62 196 GLY A C 1
ATOM 1571 O O . GLY A 1 196 ? 29.782 21.177 -55.536 1.00 79.62 196 GLY A O 1
ATOM 1572 N N . THR A 1 197 ? 31.635 20.455 -56.544 1.00 74.88 197 THR A N 1
ATOM 1573 C CA . THR A 1 197 ? 31.100 19.124 -56.894 1.00 74.88 197 THR A CA 1
ATOM 1574 C C . THR A 1 197 ? 31.006 18.165 -55.708 1.00 74.88 197 THR A C 1
ATOM 1576 O O . THR A 1 197 ? 30.458 17.075 -55.865 1.00 74.88 197 THR A O 1
ATOM 1579 N N . PHE A 1 198 ? 31.553 18.553 -54.556 1.00 81.25 198 PHE A N 1
ATOM 1580 C CA . PHE A 1 198 ? 31.578 17.793 -53.313 1.00 81.25 198 PHE A CA 1
ATOM 1581 C C . PHE A 1 198 ? 31.136 18.732 -52.187 1.00 81.25 198 PHE A C 1
ATOM 1583 O O . PHE A 1 198 ? 31.901 19.605 -51.782 1.00 81.25 198 PHE A O 1
ATOM 1590 N N . MET A 1 199 ? 29.884 18.607 -51.743 1.00 85.06 199 MET A N 1
ATOM 1591 C CA . MET A 1 199 ? 29.272 19.535 -50.784 1.00 85.06 199 MET A CA 1
ATOM 1592 C C . MET A 1 199 ? 28.430 18.808 -49.734 1.00 85.06 199 MET A C 1
ATOM 1594 O O . MET A 1 199 ? 27.881 17.735 -49.994 1.00 85.06 199 MET A O 1
ATOM 1598 N N . THR A 1 200 ? 28.303 19.412 -48.553 1.00 83.81 200 THR A N 1
ATOM 1599 C CA . THR A 1 200 ? 27.493 18.875 -47.447 1.00 83.81 200 THR A CA 1
ATOM 1600 C C . THR A 1 200 ? 26.119 19.541 -47.399 1.00 83.81 200 THR A C 1
ATOM 1602 O O . THR A 1 200 ? 26.031 20.766 -47.436 1.00 83.81 200 THR A O 1
ATOM 1605 N N . LEU A 1 201 ? 25.051 18.757 -47.242 1.00 85.31 201 LEU A N 1
ATOM 1606 C CA . LEU A 1 201 ? 23.691 19.236 -46.975 1.00 85.31 201 LEU A CA 1
ATOM 1607 C C . LEU A 1 201 ? 23.100 18.523 -45.763 1.00 85.31 201 LEU A C 1
ATOM 1609 O O . LEU A 1 201 ? 23.322 17.331 -45.569 1.00 85.31 201 LEU A O 1
ATOM 1613 N N . LYS A 1 202 ? 22.300 19.222 -44.958 1.00 79.25 202 LYS A N 1
ATOM 1614 C CA . LYS A 1 202 ? 21.586 18.608 -43.836 1.00 79.25 202 LYS A CA 1
ATOM 1615 C C . LYS A 1 202 ? 20.114 18.415 -44.190 1.00 79.25 202 LYS A C 1
ATOM 1617 O O . LYS A 1 202 ? 19.397 19.391 -44.373 1.00 79.25 202 LYS A O 1
ATOM 1622 N N . LEU A 1 203 ? 19.645 17.177 -44.283 1.00 80.69 203 LEU A N 1
ATOM 1623 C CA . LEU A 1 203 ? 18.236 16.862 -44.523 1.00 80.69 203 LEU A CA 1
ATOM 1624 C C . LEU A 1 203 ? 17.601 16.467 -43.185 1.00 80.69 203 LEU A C 1
ATOM 1626 O O . LEU A 1 203 ? 17.743 15.333 -42.730 1.00 80.69 203 LEU A O 1
ATOM 1630 N N . GLY A 1 204 ? 16.977 17.434 -42.502 1.00 74.62 204 GLY A N 1
ATOM 1631 C CA . GLY A 1 204 ? 16.491 17.258 -41.131 1.00 74.62 204 GLY A CA 1
ATOM 1632 C C . GLY A 1 204 ? 17.644 17.004 -40.154 1.00 74.62 204 GLY A C 1
ATOM 1633 O O . GLY A 1 204 ? 18.508 17.862 -39.960 1.00 74.62 204 GLY A O 1
ATOM 1634 N N . SER A 1 205 ? 17.684 15.807 -39.564 1.00 68.88 205 SER A N 1
ATOM 1635 C CA . SER A 1 205 ? 18.748 15.377 -38.640 1.00 68.88 205 SER A CA 1
ATOM 1636 C C . SER A 1 205 ? 19.907 14.637 -39.320 1.00 68.88 205 SER A C 1
ATOM 1638 O O . SER A 1 205 ? 20.877 14.304 -38.643 1.00 68.88 205 SER A O 1
ATOM 1640 N N . ILE A 1 206 ? 19.838 14.386 -40.633 1.00 74.81 206 ILE A N 1
ATOM 1641 C CA . ILE A 1 206 ? 20.821 13.569 -41.361 1.00 74.81 206 ILE A CA 1
ATOM 1642 C C . ILE A 1 206 ? 21.764 14.461 -42.177 1.00 74.81 206 ILE A C 1
ATOM 1644 O O . ILE A 1 206 ? 21.323 15.279 -42.986 1.00 74.81 206 ILE A O 1
ATOM 1648 N N . THR A 1 207 ? 23.073 14.274 -42.005 1.00 76.69 207 THR A N 1
ATOM 1649 C CA . THR A 1 207 ? 24.104 14.905 -42.842 1.00 76.69 207 THR A CA 1
ATOM 1650 C C . THR A 1 207 ? 24.298 14.083 -44.114 1.00 76.69 207 THR A C 1
ATOM 1652 O O . THR A 1 207 ? 24.694 12.924 -44.055 1.00 76.69 207 THR A O 1
ATOM 1655 N N . THR A 1 208 ? 24.012 14.680 -45.266 1.00 79.88 208 THR A N 1
ATOM 1656 C CA . THR A 1 208 ? 24.095 14.057 -46.591 1.00 79.88 208 THR A CA 1
ATOM 1657 C C . THR A 1 208 ? 25.213 14.712 -47.396 1.00 79.88 208 THR A C 1
ATOM 1659 O O . THR A 1 208 ? 25.237 15.933 -47.551 1.00 79.88 208 THR A O 1
ATOM 1662 N N . ILE A 1 209 ? 26.133 13.910 -47.929 1.00 80.81 209 ILE A N 1
ATOM 1663 C CA . ILE A 1 209 ? 27.180 14.383 -48.844 1.00 80.81 209 ILE A CA 1
ATOM 1664 C C . ILE A 1 209 ? 26.665 14.222 -50.271 1.00 80.81 209 ILE A C 1
ATOM 1666 O O . ILE A 1 209 ? 26.277 13.127 -50.674 1.00 80.81 209 ILE A O 1
ATOM 1670 N N . VAL A 1 210 ? 26.654 15.313 -51.035 1.00 79.69 210 VAL A N 1
ATOM 1671 C CA . VAL A 1 210 ? 26.218 15.306 -52.433 1.00 79.69 210 VAL A CA 1
ATOM 1672 C C . VAL A 1 210 ? 27.433 15.380 -53.348 1.00 79.69 210 VAL A C 1
ATOM 1674 O O . VAL A 1 210 ? 28.243 16.304 -53.254 1.00 79.69 210 VAL A O 1
ATOM 1677 N N . ILE A 1 211 ? 27.521 14.410 -54.261 1.00 80.44 211 ILE A N 1
ATOM 1678 C CA . ILE A 1 211 ? 28.583 14.285 -55.261 1.00 80.44 211 ILE A CA 1
ATOM 1679 C C . ILE A 1 211 ? 27.970 14.542 -56.640 1.00 80.44 211 ILE A C 1
ATOM 1681 O O . ILE A 1 211 ? 27.065 13.830 -57.060 1.00 80.44 211 ILE A O 1
ATOM 1685 N N . SER A 1 212 ? 28.444 15.575 -57.339 1.00 70.62 212 SER A N 1
ATOM 1686 C CA . SER A 1 212 ? 27.908 16.000 -58.649 1.00 70.62 212 SER A CA 1
ATOM 1687 C C . SER A 1 212 ? 28.872 15.763 -59.824 1.00 70.62 212 SER A C 1
ATOM 1689 O O . SER A 1 212 ? 28.641 16.277 -60.915 1.00 70.62 212 SER A O 1
ATOM 1691 N N . SER A 1 213 ? 29.957 15.002 -59.624 1.00 74.38 213 SER A N 1
ATOM 1692 C CA . SER A 1 213 ? 30.938 14.659 -60.668 1.00 74.38 213 SER A CA 1
ATOM 1693 C C . SER A 1 213 ? 31.033 13.149 -60.887 1.00 74.38 213 SER A C 1
ATOM 1695 O O . SER A 1 213 ? 31.185 12.387 -59.934 1.00 74.38 213 SER A O 1
ATOM 1697 N N . LEU A 1 214 ? 31.024 12.729 -62.157 1.00 61.84 214 LEU A N 1
ATOM 1698 C CA . LEU A 1 214 ? 31.142 11.325 -62.571 1.00 61.84 214 LEU A CA 1
ATOM 1699 C C . LEU A 1 214 ? 32.523 10.723 -62.252 1.00 61.84 214 LEU A C 1
ATOM 1701 O O . LEU A 1 214 ? 32.651 9.514 -62.104 1.00 61.84 214 LEU A O 1
ATOM 1705 N N . GLN A 1 215 ? 33.558 11.560 -62.132 1.00 59.66 215 GLN A N 1
ATOM 1706 C CA . GLN A 1 215 ? 34.926 11.116 -61.833 1.00 59.66 215 GLN A CA 1
ATOM 1707 C C . GLN A 1 215 ? 35.089 10.621 -60.390 1.00 59.66 215 GLN A C 1
ATOM 1709 O O . GLN A 1 215 ? 36.006 9.858 -60.114 1.00 59.66 215 GLN A O 1
ATOM 1714 N N . VAL A 1 216 ? 34.202 11.057 -59.492 1.00 60.44 216 VAL A N 1
ATOM 1715 C CA . VAL A 1 216 ? 34.224 10.731 -58.057 1.00 60.44 216 VAL A CA 1
ATOM 1716 C C . VAL A 1 216 ? 33.166 9.672 -57.707 1.00 60.44 216 VAL A C 1
ATOM 1718 O O . VAL A 1 216 ? 33.193 9.110 -56.623 1.00 60.44 216 VAL A O 1
ATOM 1721 N N . ALA A 1 217 ? 32.232 9.391 -58.622 1.00 56.72 217 ALA A N 1
ATOM 1722 C CA . ALA A 1 217 ? 31.128 8.446 -58.433 1.00 56.72 217 ALA A CA 1
ATOM 1723 C C . ALA A 1 217 ? 31.427 7.015 -58.943 1.00 56.72 217 ALA A C 1
ATOM 1725 O O . ALA A 1 217 ? 30.498 6.218 -59.073 1.00 56.72 217 ALA A O 1
ATOM 1726 N N . LYS A 1 218 ? 32.690 6.716 -59.276 1.00 45.44 218 LYS A N 1
ATOM 1727 C CA . LYS A 1 218 ? 33.185 5.367 -59.595 1.00 45.44 218 LYS A CA 1
ATOM 1728 C C . LYS A 1 218 ? 33.748 4.709 -58.346 1.00 45.44 218 LYS A C 1
ATOM 1730 O O . LYS A 1 218 ? 33.508 3.494 -58.200 1.00 45.44 218 LYS A O 1
#

Organism: Mucuna pruriens (NCBI:txid157652)

Foldseek 3Di:
DVVVVPPQQVVQLVVLLVVQCVVVVVLVVVQVVQCCVQANDDHDDDPVSVQSSQSVVLSSVLSCLQPPSDQWDDKDFACAWDDDPNDIDHHGDIDTHRSNCVSQPCVNDPPSNDRDSVVSSVDPPDPPPPDVVVVVVVVVVVVVVVVVVVVVVVVVPPDPPPPAQAFDAADPQQWCPVQCPPPNVVSVVVRCVVRNQWYWTDHRPDIDIHGNDPVVVD

Sequence (218 aa):
DLFVAGIDTTSSTVEWIMAELLRNPDKLAKLRKEFFQEIGKDVKLEEPHILKLSFLQAVVKETLCLHPPGLFLAPHKCDEMISISDFMVPKNAQLLVNVCAIGRDPTIWENPNMFMPERFLKYDIDFKVMDYQAVLLLIITFVSASILIFIRRLFNQTSESTKLPPGPRPFSIIGNILELGTNTHRALTKLSRIYGTFMTLKLGSITTIVISSLQVAK

InterPro domains:
  IPR001128 Cytochrome P450 [PF00067] (1-125)
  IPR001128 Cytochrome P450 [PF00067] (165-218)
  IPR001128 Cytochrome P450 [PR00385] (5-22)
  IPR001128 Cytochrome P450 [PR00385] (58-69)
  IPR002401 Cytochrome P450, E-class, group I [PR00463] (14-40)
  IPR002401 Cytochrome P450, E-class, group I [PR00463] (98-122)
  IPR036396 Cytochrome P450 superfamily [G3DSA:1.10.630.10] (1-142)
  IPR036396 Cytochrome P450 superfamily [G3DSA:1.10.630.10] (150-218)
  IPR036396 Cytochrome P450 superfamily [SSF48264] (1-132)
  IPR036396 Cytochrome P450 superfamily [SSF48264] (161-218)

Radius of gyration: 32.67 Å; chains: 1; bounding box: 56×50×85 Å

=== Feature glossary ===
The record interleaves many kinds of information about one protein. Here is each kind framed as the question it answers.

Q: What known structures does this most resemble?
A: Structural nearest neighbors (via Foldseek easy-search vs the PDB). Reported per hit: target PDB id, E-value, and alignment TM-score. A TM-score above ~0.5 is the conventional threshold for 'same fold'.

Q: Where is each backbone atom in 3D?
A: The mmCIF table is the protein's shape written out atom by atom. For each backbone N, Cα, C, and carbonyl O, it records an (x, y, z) coordinate triple in Å plus the residue type, chain letter, and residue number.

Q: What are the backbone torsion angles?
A: The φ/ψ torsion pair specifies the backbone conformation at each residue. φ rotates about the N–Cα bond, ψ about the Cα–C bond. Steric clashes forbid most of the (φ, ψ) plane — the allowed regions (α-helix basin, β-sheet basin, left-handed helix) are the Ramachandran-allowed regions.

Q: Which residues are buried vs exposed?
A: Solvent-accessible surface area (SASA) is the area in Å² traced out by the centre of a 1.4 Å probe sphere (a water molecule) rolled over the protein's van der Waals surface (Shrake–Rupley / Lee–Richards construction). Buried residues have near-zero SASA; fully exposed residues can exceed 200 Å². The total SASA scales roughly with the number of surface residues.

Q: How confident is the AlphaFold model at each residue?
A: pLDDT is the predicted lDDT-Cα score: AlphaFold's confidence that the local environment of each residue (all inter-atomic distances within 15 Å) is correctly placed. It is a per-residue number between 0 and 100, with higher meaning more reliable.

Q: What does the local fold look like, residue by residue?
A: 3Di is Foldseek's structural alphabet. Each residue is assigned one of twenty discrete states based on how its Cα sits relative to its spatial (not sequential) neighbors. Aligning 3Di strings finds structural homologs roughly as well as full 3D superposition, but orders of magnitude faster.

Q: How big and how compact is the whole molecule?
A: Radius of gyration (Rg) is the root-mean-square distance of Cα atoms from their centroid — a single number for overall size and compactness. A globular domain of N residues has Rg ≈ 2.2·N^0.38 Å; an extended or disordered chain has a much larger Rg. The Cα contact count is the number of residue pairs whose Cα atoms are within 8 Å and are more than four positions apart in sequence — a standard proxy for tertiary packing density. The bounding box is the smallest axis-aligned box enclosing all Cα atoms.

Q: Which residues are in helices, strands, or loops?
A: DSSP 8-state secondary structure assigns each residue one of H (α-helix), G (3₁₀-helix), I (π-helix), E (extended β-strand), B (isolated β-bridge), T (hydrogen-bonded turn), S (bend), or '-' (coil). The assignment is computed from backbone hydrogen-bond geometry via the Kabsch–Sander algorithm.

Q: How mobile is each atom in the crystal?
A: Crystallographic B-factors measure how much each atom's electron density is smeared out, in Å². They rise in mobile loops and surface residues and fall in the buried interior. In AlphaFold models this column is repurposed to hold pLDDT instead.

Q: What if only a Cα trace is available?
A: P-SEA three-state annotation labels each residue as helix, strand, or coil based purely on the geometry of the Cα trace. It serves as a fallback when the full backbone (and thus DSSP) is unavailable.

Q: What family and function is it annotated with?
A: Database cross-references. InterPro integrates a dozen domain/family signature databases into unified entries with residue-range hits. GO terms attach function/process/location labels with evidence codes. CATH codes position the fold in a four-level structural taxonomy. Organism is the NCBI-taxonomy species name.

Q: Are the domains correctly placed relative to each other?
A: Predicted Aligned Error (PAE) is an AlphaFold confidence matrix: entry (i, j) is the expected error in the position of residue j, in ångströms, when the prediction is superimposed on the true structure at residue i. Low PAE within a block of residues means that block is internally rigid and well-predicted; high PAE between two blocks means their relative placement is uncertain even if each block individually is confident.

Q: What do the diagnostic plots show?
A: Three diagnostic plots accompany the record. The Cα contact map visualizes the tertiary structure as a 2D adjacency matrix (8 Å cutoff, sequence-local contacts suppressed). The Ramachandran plot shows the distribution of backbone (φ, ψ) torsions, with points in the α and β basins reflecting secondary structure content. The PAE plot shows AlphaFold's inter-residue confidence as a color matrix.

Q: What is the amino-acid chain?
A: Primary structure: the covalent order of the twenty standard amino acids along the backbone. Two proteins with the same sequence will (almost always) fold to the same structure; two with 30% identity often share a fold but not the details.

Q: What do the rendered images show?
A: The six renders are orthographic views along the three Cartesian axes in both directions. Representation (cartoon, sticks, or surface) and color scheme (sequence-rainbow or by-chain) vary across proteins so the training set covers all the common visualization conventions.